Protein AF-A0A4Y2M2N4-F1 (afdb_monomer)

Mean predicted aligned error: 16.1 Å

Secondary structure (DSSP, 8-state):
--PPP---------------------------------------TTTHHHHHHHTT-------S------S-----HHHHHHHHTTSS-TTT----EEEEEEEEETTEEEEEEEESSSS-EEEEESS-EETTEESHHHHHHHHHHHTT--HHHHHHHHHHTT-----HHHHHHHHHHHHHHHHHHHHHHHHHHHHHHHHHH-S-TTT-PEEEEEEEEESSSSTT-SEEEEEEEETTT--EEEEEEEES--HHHHH-TT-TTGGGS---S-HHHHHHHHHHHHHS--EEEEEE-S-SHHHHTTTTBTBTT-SEEEE-HHHHHHHHHHHHHHHHHHSTTTTSTTTT--

Solvent-accessible surface area (backbone atoms only — not comparable to full-atom values): 21478 Å² total; per-residue (Å²): 140,80,86,80,78,84,80,74,78,76,80,81,75,83,79,66,95,74,84,76,81,81,77,81,84,81,86,90,88,82,87,83,88,88,81,92,83,85,92,73,84,84,71,49,84,68,52,65,64,44,56,79,55,58,82,76,64,74,84,79,83,77,73,98,61,95,63,80,86,75,80,49,81,64,64,35,67,71,48,54,55,58,48,64,79,57,66,45,39,90,89,66,76,38,74,56,64,47,71,45,74,80,44,72,63,40,48,37,42,32,33,33,40,34,37,79,89,46,92,54,70,48,76,50,47,28,46,76,58,61,93,90,34,69,51,63,54,45,50,54,52,51,51,32,50,77,74,76,33,55,71,71,50,48,48,56,52,29,58,74,64,46,33,58,60,53,51,73,68,58,46,51,54,41,47,52,51,53,49,50,55,53,50,51,54,49,51,50,53,18,47,52,43,39,51,51,52,52,63,75,64,49,93,53,82,90,73,69,75,35,41,33,37,47,52,73,50,56,81,39,90,67,95,79,44,48,38,36,39,34,42,34,26,31,65,87,77,71,40,52,54,47,75,47,80,45,50,82,63,53,72,64,36,75,75,39,72,87,43,88,76,43,83,77,61,76,79,81,78,49,68,53,29,61,52,59,69,43,24,44,83,76,55,73,42,66,72,31,29,41,30,40,67,91,64,56,65,53,50,73,57,38,26,48,72,87,39,87,73,49,28,44,83,42,78,47,66,70,58,52,50,52,51,52,53,50,51,52,55,50,47,52,67,73,44,80,75,78,82,55,94,73,78,86,81,120

Organism: Araneus ventricosus (NCBI:txid182803)

pLDDT: mean 74.88, std 20.92, range [26.5, 96.75]

InterPro domains:
  IPR049012 Mutator-like transposase domain [PF20700] (71-336)

Foldseek 3Di:
DDDDDPPDPDPPDPPPDDPDPPDDDDDDDDDDDDDDDDDDDPQPPVRVVVVVVVVVDDPDPDDDDLDDDDFDAQADPVQVVVVVVCCAPPVPRDNQWRKDFPDDAFRKTKMKIQHPPDRDIDIDIRDDADVNHDCVLLVLLVVCVVVVHAPVNSVVVCVVRRTGGHDPVSSVVSVVVVVVVVVVVVLVQLLVVLVVVDVVQPPPPPDDAWAWEKDKDFPDPDPPGQKIKIFIATPVPRHTNDMDIAGVDDPVCVVPVPDPVPVPRDPPQARLVVCQLCCCVSRVDHHAEYEYAPPCRNVVNCCQSVHHRSHDYDYDPVNVVVVVVVVVVVVCVVDVPPPDPDDPPD

Radius of gyration: 31.98 Å; Cα contacts (8 Å, |Δi|>4): 379; chains: 1; bounding box: 77×81×87 Å

Nearest PDB structures (foldseek):
  6ozo-assembly1_A  TM=4.467E-01  e=2.862E-02  Mus musculus
  6ozf-assembly1_A  TM=3.739E-01  e=9.116E-02  Thermotoga maritima
  3hd0-assembly1_A  TM=3.716E-01  e=1.485E-01  Thermotoga maritima
  2w36-assembly1_A  TM=3.033E-01  e=1.485E-01  Thermotoga maritima
  7krv-assembly1_B  TM=3.033E-01  e=2.946E+00  Escherichia coli K-12

Structure (mmCIF, N/CA/C/O backbone):
data_AF-A0A4Y2M2N4-F1
#
_entry.id   AF-A0A4Y2M2N4-F1
#
loop_
_atom_site.group_PDB
_atom_site.id
_atom_site.type_symbol
_atom_site.label_atom_id
_atom_site.label_alt_id
_atom_site.label_comp_id
_atom_site.label_asym_id
_atom_site.label_entity_id
_atom_site.label_seq_id
_atom_site.pdbx_PDB_ins_code
_atom_site.Cartn_x
_atom_site.Cartn_y
_atom_site.Cartn_z
_atom_site.occupancy
_atom_site.B_iso_or_equiv
_atom_site.auth_seq_id
_atom_site.auth_comp_id
_atom_site.auth_asym_id
_atom_site.auth_atom_id
_atom_site.pdbx_PDB_model_num
ATOM 1 N N . MET A 1 1 ? -21.745 -62.807 12.963 1.00 37.94 1 MET A N 1
ATOM 2 C CA . MET A 1 1 ? -20.914 -62.391 11.808 1.00 37.94 1 MET A CA 1
ATOM 3 C C . MET A 1 1 ? -21.408 -61.021 11.356 1.00 37.94 1 MET A C 1
ATOM 5 O O . MET A 1 1 ? -22.593 -60.916 11.111 1.00 37.94 1 MET A O 1
ATOM 9 N N . GLY A 1 2 ? -20.676 -59.915 11.284 1.00 37.84 2 GLY A N 1
ATOM 10 C CA . GLY A 1 2 ? -19.385 -59.508 11.824 1.00 37.84 2 GLY A CA 1
ATOM 11 C C . GLY A 1 2 ? -19.469 -57.995 12.102 1.00 37.84 2 GLY A C 1
ATOM 12 O O . GLY A 1 2 ? -20.178 -57.268 11.408 1.00 37.84 2 GLY A O 1
ATOM 13 N N . HIS A 1 3 ? -18.808 -57.525 13.160 1.00 37.78 3 HIS A N 1
ATOM 14 C CA . HIS A 1 3 ? -18.767 -56.107 13.514 1.00 37.78 3 HIS A CA 1
ATOM 15 C C . HIS A 1 3 ? -17.907 -55.328 12.510 1.00 37.78 3 HIS A C 1
ATOM 17 O O . HIS A 1 3 ? -16.717 -55.601 12.375 1.00 37.78 3 HIS A O 1
ATOM 23 N N . ALA A 1 4 ? -18.483 -54.320 11.852 1.00 41.75 4 ALA A N 1
ATOM 24 C CA . ALA A 1 4 ? -17.713 -53.331 11.107 1.00 41.75 4 ALA A CA 1
ATOM 25 C C . ALA A 1 4 ? -17.019 -52.368 12.096 1.00 41.75 4 ALA A C 1
ATOM 27 O O . ALA A 1 4 ? -17.703 -51.733 12.907 1.00 41.75 4 ALA A O 1
ATOM 28 N N . PRO A 1 5 ? -15.683 -52.221 12.074 1.00 42.09 5 PRO A N 1
ATOM 29 C CA . PRO A 1 5 ? -15.010 -51.254 12.925 1.00 42.09 5 PRO A CA 1
ATOM 30 C C . PRO A 1 5 ? -15.186 -49.844 12.348 1.00 42.09 5 PRO A C 1
ATOM 32 O O . PRO A 1 5 ? -14.762 -49.546 11.233 1.00 42.09 5 PRO A O 1
ATOM 35 N N . ASN A 1 6 ? -15.779 -48.945 13.137 1.00 44.41 6 ASN A N 1
ATOM 36 C CA . ASN A 1 6 ? -15.825 -47.513 12.847 1.00 44.41 6 ASN A CA 1
ATOM 37 C C . ASN A 1 6 ? -14.397 -46.938 12.801 1.00 44.41 6 ASN A C 1
ATOM 39 O O . ASN A 1 6 ? -13.826 -46.569 13.832 1.00 44.41 6 ASN A O 1
ATOM 43 N N . TYR A 1 7 ? -13.817 -46.835 11.604 1.00 40.34 7 TYR A N 1
ATOM 44 C CA . TYR A 1 7 ? -12.506 -46.226 11.398 1.00 40.34 7 TYR A CA 1
ATOM 45 C C . TYR A 1 7 ? -12.614 -44.702 11.534 1.00 40.34 7 TYR A C 1
ATOM 47 O O . TYR A 1 7 ? -12.845 -43.957 10.583 1.00 40.34 7 TYR A O 1
ATOM 55 N N . ARG A 1 8 ? -12.471 -44.208 12.765 1.00 45.78 8 ARG A N 1
ATOM 56 C CA . ARG A 1 8 ? -12.383 -42.773 13.044 1.00 45.78 8 ARG A CA 1
ATOM 57 C C . ARG A 1 8 ? -11.057 -42.266 12.474 1.00 45.78 8 ARG A C 1
ATOM 59 O O . ARG A 1 8 ? -9.996 -42.603 12.999 1.00 45.78 8 ARG A O 1
ATOM 66 N N . SER A 1 9 ? -11.094 -41.456 11.415 1.00 46.56 9 SER A N 1
ATOM 67 C CA . SER A 1 9 ? -9.870 -40.877 10.856 1.00 46.56 9 SER A CA 1
ATOM 68 C C . SER A 1 9 ? -9.131 -40.080 11.941 1.00 46.56 9 SER A C 1
ATOM 70 O O . SER A 1 9 ? -9.675 -39.173 12.584 1.00 46.56 9 SER A O 1
ATOM 72 N N . LYS A 1 10 ? -7.874 -40.452 12.215 1.00 49.69 10 LYS A N 1
ATOM 73 C CA . LYS A 1 10 ? -7.013 -39.682 13.119 1.00 49.69 10 LYS A CA 1
ATOM 74 C C . LYS A 1 10 ? -6.853 -38.289 12.511 1.00 49.69 10 LYS A C 1
ATOM 76 O O . LYS A 1 10 ? -6.296 -38.150 11.425 1.00 49.69 10 LYS A O 1
ATOM 81 N N . LYS A 1 11 ? -7.315 -37.247 13.217 1.00 45.19 11 LYS A N 1
ATOM 82 C CA . LYS A 1 11 ? -7.017 -35.849 12.867 1.00 45.19 11 LYS A CA 1
ATOM 83 C C . LYS A 1 11 ? -5.507 -35.716 12.665 1.00 45.19 11 LYS A C 1
ATOM 85 O O . LYS A 1 11 ? -4.754 -35.827 13.635 1.00 45.19 11 LYS A O 1
ATOM 90 N N . ARG A 1 12 ? -5.065 -35.460 11.429 1.00 42.91 12 ARG A N 1
ATOM 91 C CA . ARG A 1 12 ? -3.680 -35.067 11.150 1.00 42.91 12 ARG A CA 1
ATOM 92 C C . ARG A 1 12 ? -3.403 -33.785 11.934 1.00 42.91 12 ARG A C 1
ATOM 94 O O . ARG A 1 12 ? -3.928 -32.722 11.611 1.00 42.91 12 ARG A O 1
ATOM 101 N N . LYS A 1 13 ? -2.609 -33.887 13.001 1.00 45.25 13 LYS A N 1
ATOM 102 C CA . LYS A 1 13 ? -2.022 -32.711 13.643 1.00 45.25 13 LYS A CA 1
ATOM 103 C C . LYS A 1 13 ? -0.932 -32.213 12.704 1.00 45.25 13 LYS A C 1
ATOM 105 O O . LYS A 1 13 ? 0.069 -32.895 12.516 1.00 45.25 13 LYS A O 1
ATOM 110 N N . PHE A 1 14 ? -1.139 -31.042 12.114 1.00 38.28 14 PHE A N 1
ATOM 111 C CA . PHE A 1 14 ? -0.079 -30.319 11.426 1.00 38.28 14 PHE A CA 1
ATOM 112 C C . PHE A 1 14 ? 0.993 -29.949 12.459 1.00 38.28 14 PHE A C 1
ATOM 114 O O . PHE A 1 14 ? 0.820 -29.026 13.257 1.00 38.28 14 PHE A O 1
ATOM 121 N N . ALA A 1 15 ? 2.074 -30.723 12.499 1.00 41.28 15 ALA A N 1
ATOM 122 C CA . ALA A 1 15 ? 3.276 -30.361 13.224 1.00 41.28 15 ALA A CA 1
ATOM 123 C C . ALA A 1 15 ? 4.072 -29.430 12.307 1.00 41.28 15 ALA A C 1
ATOM 125 O O . ALA A 1 15 ? 4.845 -29.886 11.473 1.00 41.28 15 ALA A O 1
ATOM 126 N N . GLY A 1 16 ? 3.826 -28.120 12.413 1.00 38.16 16 GLY A N 1
ATOM 127 C CA . GLY A 1 16 ? 4.681 -27.127 11.758 1.00 38.16 16 GLY A CA 1
ATOM 128 C C . GLY A 1 16 ? 6.150 -27.318 12.154 1.00 38.16 16 GLY A C 1
ATOM 129 O O . GLY A 1 16 ? 6.426 -27.976 13.155 1.00 38.16 16 GLY A O 1
ATOM 130 N N . ASN A 1 17 ? 7.074 -26.744 11.378 1.00 42.16 17 ASN A N 1
ATOM 131 C CA . ASN A 1 17 ? 8.526 -26.918 11.515 1.00 42.16 17 ASN A CA 1
ATOM 132 C C . ASN A 1 17 ? 9.011 -26.709 12.963 1.00 42.16 17 ASN A C 1
ATOM 134 O O . ASN A 1 17 ? 9.278 -25.586 13.393 1.00 42.16 17 ASN A O 1
ATOM 138 N N . ARG A 1 18 ? 9.119 -27.804 13.722 1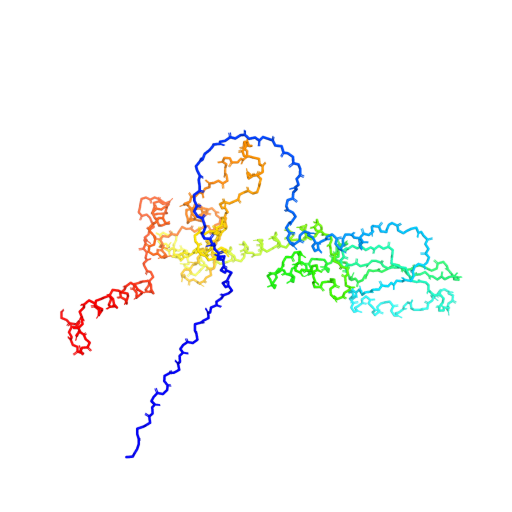.00 38.00 18 ARG A N 1
ATOM 139 C CA . ARG A 1 18 ? 9.694 -27.833 15.065 1.00 38.00 18 ARG A CA 1
ATOM 140 C C . ARG A 1 18 ? 11.186 -28.090 14.916 1.00 38.00 18 ARG A C 1
ATOM 142 O O . ARG A 1 18 ? 11.603 -29.229 14.762 1.00 38.00 18 ARG A O 1
ATOM 149 N N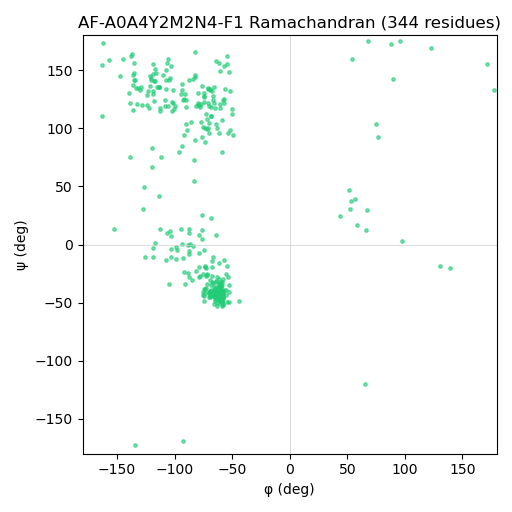 . TYR A 1 19 ? 11.979 -27.027 14.980 1.00 34.66 19 TYR A N 1
ATOM 150 C CA . TYR A 1 19 ? 13.370 -27.160 15.397 1.00 34.66 19 TYR A CA 1
ATOM 151 C C . TYR A 1 19 ? 13.367 -27.487 16.892 1.00 34.66 19 TYR A C 1
ATOM 153 O O . TYR A 1 19 ? 13.064 -26.631 17.722 1.00 34.66 19 TYR A O 1
ATOM 161 N N . SER A 1 20 ? 13.635 -28.743 17.237 1.00 36.97 20 SER A N 1
ATOM 162 C CA . SER A 1 20 ? 13.885 -29.167 18.612 1.00 36.97 20 SER A CA 1
ATOM 163 C C . SER A 1 20 ? 15.381 -29.057 18.894 1.00 36.97 20 SER A C 1
ATOM 165 O O . SER A 1 20 ? 16.154 -29.904 18.454 1.00 36.97 20 SER A O 1
ATOM 167 N N . ASN A 1 21 ? 15.790 -28.025 19.635 1.00 31.23 21 ASN A N 1
ATOM 168 C CA . ASN A 1 21 ? 17.100 -28.019 20.280 1.00 31.23 21 ASN A CA 1
ATOM 169 C C . ASN A 1 21 ? 17.050 -29.018 21.437 1.00 31.23 21 ASN A C 1
ATOM 171 O O . ASN A 1 21 ? 16.517 -28.712 22.504 1.00 31.23 21 ASN A O 1
ATOM 175 N N . VAL A 1 22 ? 17.580 -30.219 21.217 1.00 30.14 22 VAL A N 1
ATOM 176 C CA . VAL A 1 22 ? 17.885 -31.148 22.304 1.00 30.14 22 VAL A CA 1
ATOM 177 C C . VAL A 1 22 ? 19.079 -30.559 23.052 1.00 30.14 22 VAL A C 1
ATOM 179 O O . VAL A 1 22 ? 20.213 -30.635 22.591 1.00 30.14 22 VAL A O 1
ATOM 182 N N . ARG A 1 23 ? 18.818 -29.900 24.186 1.00 30.33 23 ARG A N 1
ATOM 183 C CA . ARG A 1 23 ? 19.858 -29.611 25.177 1.00 30.33 23 ARG A CA 1
ATOM 184 C C . ARG A 1 23 ? 20.115 -30.905 25.939 1.00 30.33 23 ARG A C 1
ATOM 186 O O . ARG A 1 23 ? 19.290 -31.304 26.757 1.00 30.33 23 ARG A O 1
ATOM 193 N N . VAL A 1 24 ? 21.235 -31.553 25.642 1.00 30.92 24 VAL A N 1
ATOM 194 C CA . VAL A 1 24 ? 21.813 -32.574 26.518 1.00 30.92 24 VAL A CA 1
ATOM 195 C C . VAL A 1 24 ? 22.297 -31.844 27.772 1.00 30.92 24 VAL A C 1
ATOM 197 O O . VAL A 1 24 ? 23.100 -30.918 27.678 1.00 30.92 24 VAL A O 1
ATOM 200 N N . LYS A 1 25 ? 21.730 -32.198 28.928 1.00 28.31 25 LYS A N 1
ATOM 201 C CA . LYS A 1 25 ? 22.272 -31.836 30.240 1.00 28.31 25 LYS A CA 1
ATOM 202 C C . LYS A 1 25 ? 23.494 -32.712 30.486 1.00 28.31 25 LYS A C 1
ATOM 204 O O . LYS A 1 25 ? 23.351 -33.919 30.360 1.00 28.31 25 LYS A O 1
ATOM 209 N N . ASN A 1 26 ? 24.613 -32.115 30.877 1.00 28.27 26 ASN A N 1
ATOM 210 C CA . ASN A 1 26 ? 25.587 -32.748 31.760 1.00 28.27 26 ASN A CA 1
ATOM 211 C C . ASN A 1 26 ? 25.952 -31.724 32.840 1.00 28.27 26 ASN A C 1
ATOM 213 O O . ASN A 1 26 ? 26.097 -30.535 32.550 1.00 28.27 26 ASN A O 1
ATOM 217 N N . ASP A 1 27 ? 25.975 -32.212 34.074 1.00 27.97 27 ASP A N 1
ATOM 218 C CA . ASP A 1 27 ? 26.049 -31.462 35.321 1.00 27.97 27 ASP A CA 1
ATOM 219 C C . ASP A 1 27 ? 27.480 -31.031 35.699 1.00 27.97 27 ASP A C 1
ATOM 221 O O . ASP A 1 27 ? 28.470 -31.583 35.223 1.00 27.97 27 ASP A O 1
ATOM 225 N N . SER A 1 28 ? 27.520 -30.100 36.663 1.00 30.22 28 SER A N 1
ATOM 226 C CA . SER A 1 28 ? 28.595 -29.758 37.618 1.00 30.22 28 SER A CA 1
ATOM 227 C C . SER A 1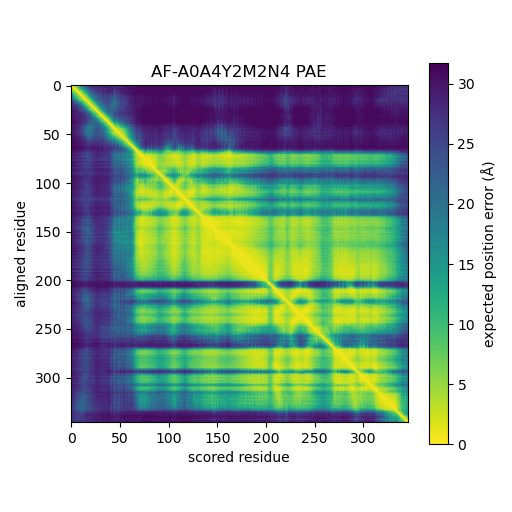 28 ? 29.831 -28.976 37.133 1.00 30.22 28 SER A C 1
ATOM 229 O O . SER A 1 28 ? 30.752 -29.546 36.569 1.00 30.22 28 SER A O 1
ATOM 231 N N . GLN A 1 29 ? 29.890 -27.670 37.446 1.00 30.28 29 GLN A N 1
ATOM 232 C CA . GLN A 1 29 ? 30.749 -27.058 38.490 1.00 30.28 29 GLN A CA 1
ATOM 233 C C . GLN A 1 29 ? 30.715 -25.511 38.435 1.00 30.28 29 GLN A C 1
ATOM 235 O O . GLN A 1 29 ? 30.349 -24.903 37.433 1.00 30.28 29 GLN A O 1
ATOM 240 N N . THR A 1 30 ? 31.013 -24.896 39.577 1.00 28.77 30 THR A N 1
ATOM 241 C CA . THR A 1 30 ? 30.748 -23.513 40.014 1.00 28.77 30 THR A CA 1
ATOM 242 C C . THR A 1 30 ? 31.966 -22.566 39.910 1.00 28.77 30 THR A C 1
ATOM 244 O O . THR A 1 30 ? 32.990 -22.921 40.475 1.00 28.77 30 THR A O 1
ATOM 247 N N . VAL A 1 31 ? 31.752 -21.356 39.328 1.00 27.52 31 VAL A N 1
ATOM 248 C CA . VAL A 1 31 ? 32.415 -20.001 39.473 1.00 27.52 31 VAL A CA 1
ATOM 249 C C . VAL A 1 31 ? 33.957 -19.862 39.289 1.00 27.52 31 VAL A C 1
ATOM 251 O O . VAL A 1 31 ? 34.648 -20.848 39.504 1.00 27.52 31 VAL A O 1
ATOM 254 N N . PRO A 1 32 ? 34.557 -18.665 39.001 1.00 31.92 32 PRO A N 1
ATOM 255 C CA . PRO A 1 32 ? 34.020 -17.321 38.691 1.00 31.92 32 PRO A CA 1
ATOM 256 C C . PRO A 1 32 ? 34.675 -16.572 37.488 1.00 31.92 32 PRO A C 1
ATOM 258 O O . PRO A 1 32 ? 35.452 -17.129 36.720 1.00 31.92 32 PRO A O 1
ATOM 261 N N . ASP A 1 33 ? 34.275 -15.302 37.336 1.00 29.80 33 ASP A N 1
ATOM 262 C CA . ASP A 1 33 ? 34.565 -14.311 36.288 1.00 29.80 33 ASP A CA 1
ATOM 263 C C . ASP A 1 33 ? 36.046 -13.997 35.966 1.00 29.80 33 ASP A C 1
ATOM 265 O O . ASP A 1 33 ? 36.917 -14.010 36.832 1.00 29.80 33 ASP A O 1
ATOM 269 N N . ASN A 1 34 ? 36.226 -13.526 34.721 1.00 30.78 34 ASN A N 1
ATOM 270 C CA . ASN A 1 34 ? 37.337 -12.752 34.140 1.00 30.78 34 ASN A CA 1
ATOM 271 C C . ASN A 1 34 ? 38.642 -13.482 33.783 1.00 30.78 34 ASN A C 1
ATOM 273 O O . ASN A 1 34 ? 39.600 -13.466 34.548 1.00 30.78 34 ASN A O 1
ATOM 277 N N . VAL A 1 35 ? 38.739 -13.928 32.523 1.00 29.33 35 VAL A N 1
ATOM 278 C CA . VAL A 1 35 ? 39.996 -13.903 31.753 1.00 29.33 35 VAL A CA 1
ATOM 279 C C . VAL A 1 35 ? 39.681 -13.463 30.321 1.00 29.33 35 VAL A C 1
ATOM 281 O O . VAL A 1 35 ? 38.844 -14.052 29.636 1.00 29.33 35 VAL A O 1
ATOM 284 N N . VAL A 1 36 ? 40.322 -12.370 29.916 1.00 37.94 36 VAL A N 1
ATOM 285 C CA . VAL A 1 36 ? 40.458 -11.905 28.535 1.00 37.94 36 VAL A CA 1
ATOM 286 C C . VAL A 1 36 ? 41.483 -12.821 27.874 1.00 37.94 36 VAL A C 1
ATOM 288 O O . VAL A 1 36 ? 42.536 -13.009 28.467 1.00 37.94 36 VAL A O 1
ATOM 291 N N . ASP A 1 37 ? 41.160 -13.425 26.729 1.00 26.50 37 ASP A N 1
ATOM 292 C CA . ASP A 1 37 ? 42.037 -13.419 25.550 1.00 26.50 37 ASP A CA 1
ATOM 293 C C . ASP A 1 37 ? 41.470 -14.238 24.373 1.00 26.50 37 ASP A C 1
ATOM 295 O O . ASP A 1 37 ? 41.018 -15.377 24.494 1.00 26.50 37 ASP A O 1
ATOM 299 N N . ASP A 1 38 ? 41.556 -13.566 23.230 1.00 29.38 38 ASP A N 1
ATOM 300 C CA . ASP A 1 38 ? 41.934 -14.056 21.909 1.00 29.38 38 ASP A CA 1
ATOM 301 C C . ASP A 1 38 ? 40.918 -14.617 20.895 1.00 29.38 38 ASP A C 1
ATOM 303 O O . ASP A 1 38 ? 39.887 -15.240 21.164 1.00 29.38 38 ASP A O 1
ATOM 307 N N . GLU A 1 39 ? 41.244 -14.262 19.658 1.00 43.91 39 GLU A N 1
ATOM 308 C CA . GLU A 1 39 ? 40.439 -14.171 18.458 1.00 43.91 39 GLU A CA 1
ATOM 309 C C . GLU A 1 39 ? 39.981 -15.526 17.896 1.00 43.91 39 GLU A C 1
ATOM 311 O O . GLU A 1 39 ? 40.765 -16.328 17.395 1.00 43.91 39 GLU A O 1
ATOM 316 N N . ASN A 1 40 ? 38.661 -15.739 17.829 1.00 33.12 40 ASN A N 1
ATOM 317 C CA . ASN A 1 40 ? 38.065 -16.393 16.660 1.00 33.12 40 ASN A CA 1
ATOM 318 C C . ASN A 1 40 ? 36.544 -16.162 16.608 1.00 33.12 40 ASN A C 1
ATOM 320 O O . ASN A 1 40 ? 35.800 -16.713 17.431 1.00 33.12 40 ASN A O 1
ATOM 324 N N . PRO A 1 41 ? 36.006 -15.380 15.652 1.00 38.53 41 PRO A N 1
ATOM 325 C CA . PRO A 1 41 ? 34.565 -15.272 15.511 1.00 38.53 41 PRO A CA 1
ATOM 326 C C . PRO A 1 41 ? 34.024 -16.619 15.022 1.00 38.53 41 PRO A C 1
ATOM 328 O O . PRO A 1 41 ? 34.243 -17.000 13.876 1.00 38.53 41 PRO A O 1
ATOM 331 N N . LYS A 1 42 ? 33.288 -17.345 15.879 1.00 40.44 42 LYS A N 1
ATOM 332 C CA . LYS A 1 42 ? 32.546 -18.561 15.498 1.00 40.44 42 LYS A CA 1
ATOM 333 C C . LYS A 1 42 ? 31.656 -18.264 14.288 1.00 40.44 42 LYS A C 1
ATOM 335 O O . LYS A 1 42 ? 30.555 -17.720 14.398 1.00 40.44 42 LYS A O 1
ATOM 340 N N . VAL A 1 43 ? 32.158 -18.635 13.117 1.00 47.69 43 VAL A N 1
ATOM 341 C CA . VAL A 1 43 ? 31.518 -18.451 11.822 1.00 47.69 43 VAL A CA 1
ATOM 342 C C . VAL A 1 43 ? 30.252 -19.303 11.796 1.00 47.69 43 VAL A C 1
ATOM 344 O O . VAL A 1 43 ? 30.293 -20.526 11.916 1.00 47.69 43 VAL A O 1
ATOM 347 N N . THR A 1 44 ? 29.086 -18.670 11.667 1.00 66.75 44 THR A N 1
ATOM 348 C CA . THR A 1 44 ? 27.830 -19.422 11.527 1.00 66.75 44 THR A CA 1
ATOM 349 C C . THR A 1 44 ? 27.881 -20.305 10.274 1.00 66.75 44 THR A C 1
ATOM 351 O O . THR A 1 44 ? 28.442 -19.905 9.257 1.00 66.75 44 THR A O 1
ATOM 354 N N . ALA A 1 45 ? 27.197 -21.454 10.277 1.00 46.19 45 ALA A N 1
ATOM 355 C CA . ALA A 1 45 ? 27.089 -22.337 9.102 1.00 46.19 45 ALA A CA 1
ATOM 356 C C . ALA A 1 45 ? 26.500 -21.652 7.842 1.00 46.19 45 ALA A C 1
ATOM 358 O O . ALA A 1 45 ? 26.538 -22.199 6.742 1.00 46.19 45 ALA A O 1
ATOM 359 N N . SER A 1 46 ? 25.912 -20.460 8.004 1.00 52.88 46 SER A N 1
ATOM 360 C CA . SER A 1 46 ? 25.451 -19.604 6.904 1.00 52.88 46 SER A CA 1
ATOM 361 C C . SER A 1 46 ? 26.565 -18.721 6.334 1.00 52.88 46 SER A C 1
ATOM 363 O O . SER A 1 46 ? 26.539 -18.408 5.150 1.00 52.88 46 SER A O 1
ATOM 365 N N . SER A 1 47 ? 27.530 -18.323 7.165 1.00 52.75 47 SER A N 1
ATOM 366 C CA . SER A 1 47 ? 28.683 -17.504 6.789 1.00 52.75 47 SER A CA 1
ATOM 367 C C . SER A 1 47 ? 29.725 -18.312 6.013 1.00 52.75 47 SER A C 1
ATOM 369 O O . SER A 1 47 ? 30.184 -17.850 4.974 1.00 52.75 47 SER A O 1
ATOM 371 N N . SER A 1 48 ? 29.998 -19.556 6.416 1.00 56.34 48 SER A N 1
ATOM 372 C CA . SER A 1 48 ? 30.903 -20.458 5.683 1.00 56.34 48 SER A CA 1
ATOM 373 C C . SER A 1 48 ? 30.383 -20.823 4.284 1.00 56.34 48 SER A C 1
ATOM 375 O O . SER A 1 48 ? 31.152 -20.947 3.338 1.00 56.34 48 SER A O 1
ATOM 377 N N . LYS A 1 49 ? 29.057 -20.890 4.100 1.00 64.38 49 LYS A N 1
ATOM 378 C CA . LYS A 1 49 ? 28.427 -21.059 2.774 1.00 64.38 49 LYS A CA 1
ATOM 379 C C . LYS A 1 49 ? 28.476 -19.801 1.901 1.00 64.38 49 LYS A C 1
ATOM 381 O O . LYS A 1 49 ? 28.251 -19.896 0.700 1.00 64.38 49 LYS A O 1
ATOM 386 N N . LEU A 1 50 ? 28.705 -18.630 2.494 1.00 51.66 50 LEU A N 1
ATOM 387 C CA . LEU A 1 50 ? 28.760 -17.341 1.801 1.00 51.66 50 LEU A CA 1
ATOM 388 C C . LEU A 1 50 ? 30.166 -17.029 1.278 1.00 51.66 50 LEU A C 1
ATOM 390 O O . LEU A 1 50 ? 30.275 -16.350 0.262 1.00 51.66 50 LEU A O 1
ATOM 394 N N . GLU A 1 51 ? 31.220 -17.537 1.920 1.00 49.31 51 GLU A N 1
ATOM 395 C CA . GLU A 1 51 ? 32.603 -17.349 1.458 1.00 49.31 51 GLU A CA 1
ATOM 396 C C . GLU A 1 51 ? 32.864 -18.003 0.102 1.00 49.31 51 GLU A C 1
ATOM 398 O O . GLU A 1 51 ? 33.429 -17.351 -0.771 1.00 49.31 51 GLU A O 1
ATOM 403 N N . GLY A 1 52 ? 32.302 -19.190 -0.151 1.00 46.12 52 GLY A N 1
ATOM 404 C CA . GLY A 1 52 ? 32.358 -19.823 -1.476 1.00 46.12 52 GLY A CA 1
ATOM 405 C C . GLY A 1 52 ? 31.681 -19.024 -2.603 1.00 46.12 52 GLY A C 1
ATOM 406 O O . GLY A 1 52 ? 31.933 -19.293 -3.770 1.00 46.12 52 GLY A O 1
ATOM 407 N N . TYR A 1 53 ? 30.847 -18.025 -2.280 1.00 48.16 53 TYR A N 1
ATOM 408 C CA . TYR A 1 53 ? 30.180 -17.150 -3.258 1.00 48.16 53 TYR A CA 1
ATOM 409 C C . TYR A 1 53 ? 30.819 -15.759 -3.387 1.00 48.16 53 TYR A C 1
ATOM 411 O O . TYR A 1 53 ? 30.454 -15.017 -4.302 1.00 48.16 53 TYR A O 1
ATOM 419 N N . LYS A 1 54 ? 31.744 -15.372 -2.495 1.00 39.88 54 LYS A N 1
ATOM 420 C CA . LYS A 1 54 ? 32.407 -14.055 -2.555 1.00 39.88 54 LYS A CA 1
ATOM 421 C C . LYS A 1 54 ? 33.397 -13.953 -3.719 1.00 39.88 54 LYS A C 1
ATOM 423 O O . LYS A 1 54 ? 33.563 -12.861 -4.249 1.00 39.88 54 LYS A O 1
ATOM 428 N N . ASN A 1 55 ? 33.950 -15.076 -4.177 1.00 40.62 55 ASN A N 1
ATOM 429 C CA . ASN A 1 55 ? 34.894 -15.105 -5.300 1.00 40.62 55 ASN A CA 1
ATOM 430 C C . ASN A 1 55 ? 34.236 -14.897 -6.680 1.00 40.62 55 ASN A C 1
ATOM 432 O O . ASN A 1 55 ? 34.949 -14.751 -7.662 1.00 40.62 55 ASN A O 1
ATOM 436 N N . ASN A 1 56 ? 32.899 -14.816 -6.760 1.00 40.62 56 ASN A N 1
ATOM 437 C CA . ASN A 1 56 ? 32.163 -14.630 -8.022 1.00 40.62 56 ASN A CA 1
ATOM 438 C C . ASN A 1 56 ? 31.577 -13.217 -8.202 1.00 40.62 56 ASN A C 1
ATOM 440 O O . ASN A 1 56 ? 30.759 -13.000 -9.091 1.00 40.62 56 ASN A O 1
ATOM 444 N N . PHE A 1 57 ? 31.941 -12.260 -7.344 1.00 42.75 57 PHE A N 1
ATOM 445 C CA . PHE A 1 57 ? 31.551 -10.856 -7.497 1.00 42.75 57 PHE A CA 1
ATOM 446 C C . PHE A 1 57 ? 32.796 -9.979 -7.625 1.00 42.75 57 PHE A C 1
ATOM 448 O O . PHE A 1 57 ? 33.088 -9.146 -6.766 1.00 42.75 57 PHE A O 1
ATOM 455 N N . SER A 1 58 ? 33.525 -10.156 -8.724 1.00 36.31 58 SER A N 1
ATOM 456 C CA . SER A 1 58 ? 34.345 -9.084 -9.274 1.00 36.31 58 SER A CA 1
ATOM 457 C C . SER A 1 58 ? 33.411 -7.979 -9.780 1.00 36.31 58 SER A C 1
ATOM 459 O O . SER A 1 58 ? 32.492 -8.204 -10.567 1.00 36.31 58 SER A O 1
ATOM 461 N N . ASN A 1 59 ? 33.620 -6.760 -9.281 1.00 38.34 59 ASN A N 1
ATOM 462 C CA . ASN A 1 59 ? 33.123 -5.561 -9.940 1.00 38.34 59 ASN A CA 1
ATOM 463 C C . ASN A 1 59 ? 33.951 -5.389 -11.215 1.00 38.34 59 ASN A C 1
ATOM 465 O O . ASN A 1 59 ? 35.055 -4.854 -11.158 1.00 38.34 59 ASN A O 1
ATOM 469 N N . GLU A 1 60 ? 33.441 -5.860 -12.348 1.00 34.81 60 GLU A N 1
ATOM 470 C CA . GLU A 1 60 ? 34.024 -5.507 -13.637 1.00 34.81 60 GLU A CA 1
ATOM 471 C C . GLU A 1 60 ? 33.634 -4.071 -13.981 1.00 34.81 60 GLU A C 1
ATOM 473 O O . GLU A 1 60 ? 32.517 -3.769 -14.403 1.00 34.81 60 GLU A O 1
ATOM 478 N N . THR A 1 61 ? 34.584 -3.168 -13.761 1.00 40.09 61 THR A N 1
ATOM 479 C CA . THR A 1 61 ? 34.708 -1.951 -14.555 1.00 40.09 61 THR A CA 1
ATOM 480 C C . THR A 1 61 ? 35.323 -2.392 -15.881 1.00 40.09 61 THR A C 1
ATOM 482 O O . THR A 1 61 ? 36.539 -2.544 -15.970 1.00 40.09 61 THR A O 1
ATOM 485 N N . SER A 1 62 ? 34.501 -2.697 -16.885 1.00 37.75 62 SER A N 1
ATOM 486 C CA . SER A 1 62 ? 35.006 -3.076 -18.203 1.00 37.75 62 SER A CA 1
ATOM 487 C C . SER A 1 62 ? 35.370 -1.832 -19.008 1.00 37.75 62 SER A C 1
ATOM 489 O O . SER A 1 62 ? 34.547 -0.957 -19.280 1.00 37.75 62 SER A O 1
ATOM 491 N N . SER A 1 63 ? 36.652 -1.768 -19.351 1.00 37.41 63 SER A N 1
ATOM 492 C CA . SER A 1 63 ? 37.214 -0.953 -20.416 1.00 37.41 63 SER A CA 1
ATOM 493 C C . SER A 1 63 ? 36.560 -1.276 -21.762 1.00 37.41 63 SER A C 1
ATOM 495 O O . SER A 1 63 ? 36.069 -2.384 -21.994 1.00 37.41 63 SER A O 1
ATOM 497 N N . GLU A 1 64 ? 36.568 -0.278 -22.645 1.00 42.25 64 GLU A N 1
ATOM 498 C CA . GLU A 1 64 ? 36.054 -0.320 -24.012 1.00 42.25 64 GLU A CA 1
ATOM 499 C C . GLU A 1 64 ? 36.649 -1.487 -24.810 1.00 42.25 64 GLU A C 1
ATOM 501 O O . GLU A 1 64 ? 37.717 -1.407 -25.407 1.00 42.25 64 GLU A O 1
ATOM 506 N N . THR A 1 65 ? 35.916 -2.590 -24.843 1.00 37.66 65 THR A N 1
ATOM 507 C CA . THR A 1 65 ? 36.041 -3.637 -25.851 1.00 37.66 65 THR A CA 1
ATOM 508 C C . THR A 1 65 ? 34.624 -3.987 -26.286 1.00 37.66 65 THR A C 1
ATOM 510 O O . THR A 1 65 ? 33.698 -3.939 -25.472 1.00 37.66 65 THR A O 1
ATOM 513 N N . ASN A 1 66 ? 34.433 -4.252 -27.582 1.00 47.47 66 ASN A N 1
ATOM 514 C CA . ASN A 1 66 ? 33.160 -4.675 -28.178 1.00 47.47 66 ASN A CA 1
ATOM 515 C C . ASN A 1 66 ? 32.686 -5.985 -27.526 1.00 47.47 66 ASN A C 1
ATOM 517 O O . ASN A 1 66 ? 32.893 -7.069 -28.064 1.00 47.47 66 ASN A O 1
ATOM 521 N N . SER A 1 67 ? 32.088 -5.882 -26.344 1.00 55.19 67 SER A N 1
ATOM 522 C CA . SER A 1 67 ? 31.507 -7.000 -25.623 1.00 55.19 67 SER A CA 1
ATOM 523 C C . SER A 1 67 ? 30.159 -7.306 -26.255 1.00 55.19 67 SER A C 1
ATOM 525 O O . SER A 1 67 ? 29.269 -6.455 -26.321 1.00 55.19 67 SER A O 1
ATOM 527 N N . GLU A 1 68 ? 30.014 -8.527 -26.760 1.00 63.91 68 GLU A N 1
ATOM 528 C CA . GLU A 1 68 ? 28.701 -9.056 -27.100 1.00 63.91 68 GLU A CA 1
ATOM 529 C C . GLU A 1 68 ? 27.771 -8.902 -25.890 1.00 63.91 68 GLU A C 1
ATOM 531 O O . GLU A 1 68 ? 28.125 -9.202 -24.746 1.00 63.91 68 GLU A O 1
ATOM 536 N N . ILE A 1 69 ? 26.571 -8.373 -26.131 1.00 71.88 69 ILE A N 1
ATOM 537 C CA . ILE A 1 69 ? 25.577 -8.194 -25.077 1.00 71.88 69 ILE A CA 1
ATOM 538 C C . ILE A 1 69 ? 25.042 -9.581 -24.704 1.00 71.88 69 ILE A C 1
ATOM 540 O O . ILE A 1 69 ? 24.262 -10.166 -25.454 1.00 71.88 69 ILE A O 1
ATOM 544 N N . PHE A 1 70 ? 25.415 -10.077 -23.524 1.00 77.62 70 PHE A N 1
ATOM 545 C CA . PHE A 1 70 ? 24.935 -11.353 -22.988 1.00 77.62 70 PHE A CA 1
ATOM 546 C C . PHE A 1 70 ? 23.911 -11.196 -21.843 1.00 77.62 70 PHE A C 1
ATOM 548 O O . PHE A 1 70 ? 23.816 -10.168 -21.151 1.00 77.62 70 PHE A O 1
ATOM 555 N N . GLY A 1 71 ? 23.147 -12.272 -21.628 1.00 84.56 71 GLY A N 1
ATOM 556 C CA . GLY A 1 71 ? 22.180 -12.439 -20.540 1.00 84.56 71 GLY A CA 1
ATOM 557 C C . GLY A 1 71 ? 20.772 -11.925 -20.848 1.00 84.56 71 GLY A C 1
ATOM 558 O O . GLY A 1 71 ? 20.516 -11.274 -21.863 1.00 84.56 71 GLY A O 1
ATOM 559 N N . ASN A 1 72 ? 19.831 -12.190 -19.941 1.00 90.94 72 ASN A N 1
ATOM 560 C CA . ASN A 1 72 ? 18.424 -11.875 -20.186 1.00 90.94 72 ASN A CA 1
ATOM 561 C C . ASN A 1 72 ? 18.092 -10.405 -19.879 1.00 90.94 72 ASN A C 1
ATOM 563 O O . ASN A 1 72 ? 18.623 -9.787 -18.947 1.00 90.94 72 ASN A O 1
ATOM 567 N N . ARG A 1 73 ? 17.166 -9.820 -20.652 1.00 90.50 73 ARG A N 1
ATOM 568 C CA . ARG A 1 73 ? 16.638 -8.459 -20.448 1.00 90.50 73 ARG A CA 1
ATOM 569 C C . ARG A 1 73 ? 15.122 -8.443 -20.595 1.00 90.50 73 ARG A C 1
ATOM 571 O O . ARG A 1 73 ? 14.554 -9.170 -21.401 1.00 90.50 73 ARG A O 1
ATOM 578 N N . ILE A 1 74 ? 14.468 -7.567 -19.835 1.00 91.56 74 ILE A N 1
ATOM 579 C CA . ILE A 1 74 ? 13.037 -7.296 -19.997 1.00 91.56 74 ILE A CA 1
ATOM 580 C C . ILE A 1 74 ? 12.885 -6.156 -21.002 1.00 91.56 74 ILE A C 1
ATOM 582 O O . ILE A 1 74 ? 13.342 -5.038 -20.741 1.00 91.56 74 ILE A O 1
ATOM 586 N N . ILE A 1 75 ? 12.216 -6.437 -22.121 1.00 89.88 75 ILE A N 1
ATOM 587 C CA . ILE A 1 75 ? 11.940 -5.461 -23.176 1.00 89.88 75 ILE A CA 1
ATOM 588 C C . ILE A 1 75 ? 10.428 -5.302 -23.347 1.00 89.88 75 ILE A C 1
ATOM 590 O O . ILE A 1 75 ? 9.685 -6.276 -23.430 1.00 89.88 75 ILE A O 1
ATOM 594 N N . ASN A 1 76 ? 9.960 -4.057 -23.388 1.00 89.75 76 ASN A N 1
ATOM 595 C CA . ASN A 1 76 ? 8.579 -3.741 -23.716 1.00 89.75 76 ASN A CA 1
ATOM 596 C C . ASN A 1 76 ? 8.313 -4.045 -25.199 1.00 89.75 76 ASN A C 1
ATOM 598 O O . ASN A 1 76 ? 9.072 -3.614 -26.063 1.00 89.75 76 ASN A O 1
ATOM 602 N N . VAL A 1 77 ? 7.209 -4.727 -25.503 1.00 90.00 77 VAL A N 1
ATOM 603 C CA . VAL A 1 77 ? 6.875 -5.146 -26.876 1.00 90.00 77 VAL A CA 1
ATOM 604 C C . VAL A 1 77 ? 6.813 -3.963 -27.851 1.00 90.00 77 VAL A C 1
ATOM 606 O O . VAL A 1 77 ? 7.330 -4.066 -28.957 1.00 90.00 77 VAL A O 1
ATOM 609 N N . LYS A 1 78 ? 6.277 -2.804 -27.441 1.00 88.25 78 LYS A N 1
ATOM 610 C CA . LYS A 1 78 ? 6.243 -1.598 -28.289 1.00 88.25 78 LYS A CA 1
ATOM 611 C C . LYS A 1 78 ? 7.651 -1.096 -28.611 1.00 88.25 78 LYS A C 1
ATOM 613 O O . LYS A 1 78 ? 7.921 -0.728 -29.750 1.00 88.25 78 LYS A O 1
ATOM 618 N N . THR A 1 79 ? 8.551 -1.115 -27.627 1.00 88.25 79 THR A N 1
ATOM 619 C CA . THR A 1 79 ? 9.970 -0.810 -27.848 1.00 88.25 79 THR A CA 1
ATOM 620 C C . THR A 1 79 ? 10.582 -1.808 -28.829 1.00 88.25 79 THR A C 1
ATOM 622 O O . THR A 1 79 ? 11.222 -1.388 -29.787 1.00 88.25 79 THR A O 1
ATOM 625 N N . LEU A 1 80 ? 10.360 -3.111 -28.636 1.00 88.81 80 LEU A N 1
ATOM 626 C CA . LEU A 1 80 ? 10.905 -4.144 -29.520 1.00 88.81 80 LEU A CA 1
ATOM 627 C C . LEU A 1 80 ? 10.440 -3.960 -30.974 1.00 88.81 80 LEU A C 1
ATOM 629 O O . LEU A 1 80 ? 11.264 -3.966 -31.882 1.00 88.81 80 LEU A O 1
ATOM 633 N N . ILE A 1 81 ? 9.146 -3.707 -31.188 1.00 88.56 81 ILE A N 1
ATOM 634 C CA . ILE A 1 81 ? 8.589 -3.423 -32.518 1.00 88.56 81 ILE A CA 1
ATOM 635 C C . ILE A 1 81 ? 9.232 -2.169 -33.124 1.00 88.56 81 ILE A C 1
ATOM 637 O O . ILE A 1 81 ? 9.620 -2.182 -34.288 1.00 88.56 81 ILE A O 1
ATOM 641 N N . SER A 1 82 ? 9.411 -1.099 -32.339 1.00 86.31 82 SER A N 1
ATOM 642 C CA . SER A 1 82 ? 10.067 0.122 -32.834 1.00 86.31 82 SER A CA 1
ATOM 643 C C . SER A 1 82 ? 11.527 -0.097 -33.240 1.00 86.31 82 SER A C 1
ATOM 645 O O . SER A 1 82 ? 12.017 0.593 -34.124 1.00 86.31 82 SER A O 1
ATOM 647 N N . VAL A 1 83 ? 12.210 -1.073 -32.632 1.00 85.38 83 VAL A N 1
ATOM 648 C CA . VAL A 1 83 ? 13.573 -1.463 -33.017 1.00 85.38 83 VAL A CA 1
ATOM 649 C C . VAL A 1 83 ? 13.569 -2.220 -34.344 1.00 85.38 83 VAL A C 1
ATOM 651 O O . VAL A 1 83 ? 14.462 -2.004 -35.157 1.00 85.38 83 VAL A O 1
ATOM 654 N N . PHE A 1 84 ? 12.559 -3.060 -34.602 1.00 83.69 84 PHE A N 1
ATOM 655 C CA . PHE A 1 84 ? 12.437 -3.770 -35.879 1.00 83.69 84 PHE A CA 1
ATOM 656 C C . PHE A 1 84 ? 12.286 -2.835 -37.084 1.00 83.69 84 PHE A C 1
ATOM 658 O O . PHE A 1 84 ? 12.797 -3.145 -38.155 1.00 83.69 84 PHE A O 1
ATOM 665 N N . ALA A 1 85 ? 11.692 -1.655 -36.894 1.00 82.44 85 ALA A N 1
ATOM 666 C CA . ALA A 1 85 ? 11.619 -0.622 -37.928 1.00 82.44 85 ALA A CA 1
ATOM 667 C C . ALA A 1 85 ? 12.987 -0.005 -38.302 1.00 82.44 85 ALA A C 1
ATOM 669 O O . ALA A 1 85 ? 13.074 0.738 -39.272 1.00 82.44 85 ALA A O 1
ATOM 670 N N . ILE A 1 86 ? 14.050 -0.281 -37.535 1.00 77.75 86 ILE A N 1
ATOM 671 C CA . ILE A 1 86 ? 15.372 0.360 -37.649 1.00 77.75 86 ILE A CA 1
ATOM 672 C C . ILE A 1 86 ? 16.477 -0.711 -37.774 1.00 77.75 86 ILE A C 1
ATOM 674 O O . ILE A 1 86 ? 17.603 -0.540 -37.310 1.00 77.75 86 ILE A O 1
ATOM 678 N N . LEU A 1 87 ? 16.158 -1.867 -38.366 1.00 76.38 87 LEU A N 1
ATOM 679 C CA . LEU A 1 87 ? 17.128 -2.953 -38.571 1.00 76.38 87 LEU A CA 1
ATOM 680 C C . LEU A 1 87 ? 18.075 -2.745 -39.762 1.00 76.38 87 LEU A C 1
ATOM 682 O O . LEU A 1 87 ? 19.037 -3.498 -39.892 1.00 76.38 87 LEU A O 1
ATOM 686 N N . CYS A 1 88 ? 17.851 -1.718 -40.581 1.00 78.12 88 CYS A N 1
ATOM 687 C CA . CYS A 1 88 ? 18.749 -1.303 -41.662 1.00 78.12 88 CYS A CA 1
ATOM 688 C C . CYS A 1 88 ? 19.203 0.146 -41.411 1.00 78.12 88 CYS A C 1
ATOM 690 O O . CYS A 1 88 ? 18.381 0.952 -40.966 1.00 78.12 88 CYS A O 1
ATOM 692 N N . CYS A 1 89 ? 20.477 0.500 -41.684 1.00 75.12 89 CYS A N 1
ATOM 693 C CA . CYS A 1 89 ? 20.885 1.922 -41.646 1.00 75.12 89 CYS A CA 1
ATOM 694 C C . CYS A 1 89 ? 20.040 2.676 -42.692 1.00 75.12 89 CYS A C 1
ATOM 696 O O . CYS A 1 89 ? 20.129 2.329 -43.870 1.00 75.12 89 CYS A O 1
ATOM 698 N N . PRO A 1 90 ? 19.250 3.696 -42.307 1.00 73.75 90 PRO A N 1
ATOM 699 C CA . PRO A 1 90 ? 18.431 4.450 -43.255 1.00 73.75 90 PRO A CA 1
ATOM 700 C C . PRO A 1 90 ? 19.269 5.287 -44.235 1.00 73.75 90 PRO A C 1
ATOM 702 O O . PRO A 1 90 ? 18.771 5.653 -45.290 1.00 73.75 90 PRO A O 1
ATOM 705 N N . GLU A 1 91 ? 20.534 5.574 -43.908 1.00 74.56 91 GLU A N 1
ATOM 706 C CA . GLU A 1 91 ? 21.449 6.350 -44.762 1.00 74.56 91 GLU A CA 1
ATOM 707 C C . GLU A 1 91 ? 22.278 5.469 -45.710 1.00 74.56 91 GLU A C 1
ATOM 709 O O . GLU A 1 91 ? 22.602 5.879 -46.817 1.00 74.56 91 GLU A O 1
ATOM 714 N N . GLY A 1 92 ? 22.648 4.262 -45.276 1.00 66.69 92 GLY A N 1
ATOM 715 C CA . GLY A 1 92 ? 23.606 3.398 -45.972 1.00 66.69 92 GLY A CA 1
ATOM 716 C C . GLY A 1 92 ? 23.030 2.071 -46.456 1.00 66.69 92 GLY A C 1
ATOM 717 O O . GLY A 1 92 ? 23.803 1.249 -46.940 1.00 66.69 92 GLY A O 1
ATOM 718 N N . PHE A 1 93 ? 21.728 1.828 -46.240 1.00 68.31 93 PHE A N 1
ATOM 719 C CA . PHE A 1 93 ? 20.960 0.623 -46.610 1.00 68.31 93 PHE A CA 1
ATOM 720 C C . PHE A 1 93 ? 21.660 -0.716 -46.323 1.00 68.31 93 PHE A C 1
ATOM 722 O O . PHE A 1 93 ? 21.377 -1.739 -46.940 1.00 68.31 93 PHE A O 1
ATOM 729 N N . SER A 1 94 ? 22.581 -0.714 -45.362 1.00 67.88 94 SER A N 1
ATOM 730 C CA . SER A 1 94 ? 23.400 -1.859 -44.993 1.00 67.88 94 SER A CA 1
ATOM 731 C C . SER A 1 94 ? 22.944 -2.424 -43.654 1.00 67.88 94 SER A C 1
ATOM 733 O O . SER A 1 94 ? 22.470 -1.704 -42.768 1.00 67.88 94 SER A O 1
ATOM 735 N N . ASN A 1 95 ? 23.131 -3.733 -43.498 1.00 67.50 95 ASN A N 1
ATOM 736 C CA . ASN A 1 95 ? 22.777 -4.478 -42.287 1.00 67.50 95 ASN A CA 1
ATOM 737 C C . ASN A 1 95 ? 23.910 -4.470 -41.240 1.00 67.50 95 ASN A C 1
ATOM 739 O O . ASN A 1 95 ? 23.872 -5.220 -40.266 1.00 67.50 95 ASN A O 1
ATOM 743 N N . ASN A 1 96 ? 24.919 -3.610 -41.416 1.00 70.50 96 ASN A N 1
ATOM 744 C CA . ASN A 1 96 ? 26.115 -3.536 -40.573 1.00 70.50 96 ASN A CA 1
ATOM 745 C C . ASN A 1 96 ? 25.878 -2.694 -39.309 1.00 70.50 96 ASN A C 1
ATOM 747 O O . ASN A 1 96 ? 26.598 -1.731 -39.032 1.00 70.50 96 ASN A O 1
ATOM 751 N N . LEU A 1 97 ? 24.848 -3.054 -38.545 1.00 78.25 97 LEU A N 1
ATOM 752 C CA . LEU A 1 97 ? 24.491 -2.396 -37.293 1.00 78.25 97 LEU A CA 1
ATOM 753 C C . LEU A 1 97 ? 25.159 -3.093 -36.101 1.00 78.25 97 LEU A C 1
ATOM 755 O O . LEU A 1 97 ? 24.970 -4.286 -35.871 1.00 78.25 97 LEU A O 1
ATOM 759 N N . LEU A 1 98 ? 25.908 -2.329 -35.311 1.00 76.12 98 LEU A N 1
ATOM 760 C CA . LEU A 1 98 ? 26.393 -2.712 -33.989 1.00 76.12 98 LEU A CA 1
ATOM 761 C C . LEU A 1 98 ? 25.355 -2.352 -32.932 1.00 76.12 98 LEU A C 1
ATOM 763 O O . LEU A 1 98 ? 24.726 -1.293 -32.993 1.00 76.12 98 LEU A O 1
ATOM 767 N N . ARG A 1 99 ? 25.201 -3.230 -31.942 1.00 74.31 99 ARG A N 1
ATOM 768 C CA . ARG A 1 99 ? 24.321 -3.018 -30.794 1.00 74.31 99 ARG A CA 1
ATOM 769 C C . ARG A 1 99 ? 25.150 -3.010 -29.529 1.00 74.31 99 ARG A C 1
ATOM 771 O O . ARG A 1 99 ? 25.784 -4.013 -29.226 1.00 74.31 99 ARG A O 1
ATOM 778 N N . ASN A 1 100 ? 25.050 -1.922 -28.776 1.00 78.94 100 ASN A N 1
ATOM 779 C CA . ASN A 1 100 ? 25.716 -1.775 -27.488 1.00 78.94 100 ASN A CA 1
ATOM 780 C C . ASN A 1 100 ? 24.674 -1.507 -26.393 1.00 78.94 100 ASN A C 1
ATOM 782 O O . ASN A 1 100 ? 23.655 -0.853 -26.630 1.00 78.94 100 ASN A O 1
ATOM 786 N N . GLU A 1 101 ? 24.908 -2.027 -25.188 1.00 79.19 101 GLU A N 1
ATOM 787 C CA . GLU A 1 101 ? 24.166 -1.633 -23.988 1.00 79.19 101 GLU A CA 1
ATOM 788 C C . GLU A 1 101 ? 24.926 -0.485 -23.319 1.00 79.19 101 GLU A C 1
ATOM 790 O O . GLU A 1 101 ? 25.846 -0.713 -22.542 1.00 79.19 101 GLU A O 1
ATOM 795 N N . ASP A 1 102 ? 24.553 0.757 -23.634 1.00 79.69 102 ASP A N 1
ATOM 796 C CA . ASP A 1 102 ? 25.252 1.951 -23.137 1.00 79.69 102 ASP A CA 1
ATOM 797 C C . ASP A 1 102 ? 25.219 2.062 -21.610 1.00 79.69 102 ASP A C 1
ATOM 799 O O . ASP A 1 102 ? 26.128 2.596 -20.981 1.00 79.69 102 ASP A O 1
ATOM 803 N N . SER A 1 103 ? 24.105 1.658 -20.993 1.00 82.19 103 SER A N 1
ATOM 804 C CA . SER A 1 103 ? 23.938 1.768 -19.545 1.00 82.19 103 SER A CA 1
ATOM 805 C C . SER A 1 103 ? 22.804 0.904 -19.017 1.00 82.19 103 SER A C 1
ATOM 807 O O . SER A 1 103 ? 21.799 0.659 -19.688 1.00 82.19 103 SER A O 1
ATOM 809 N N . ARG A 1 104 ? 22.917 0.525 -17.741 1.00 85.06 104 ARG A N 1
ATOM 810 C CA . ARG A 1 104 ? 21.907 -0.253 -17.022 1.00 85.06 104 ARG A CA 1
ATOM 811 C C . ARG A 1 104 ? 21.449 0.458 -15.755 1.00 85.06 104 ARG A C 1
ATOM 813 O O . ARG A 1 104 ? 22.241 0.804 -14.883 1.00 85.06 104 ARG A O 1
ATOM 820 N N . PHE A 1 105 ? 20.137 0.593 -15.607 1.00 83.81 105 PHE A N 1
ATOM 821 C CA . PHE A 1 105 ? 19.476 1.183 -14.450 1.00 83.81 105 PHE A CA 1
ATOM 822 C C . PHE A 1 105 ? 18.556 0.156 -13.790 1.00 83.81 105 PHE A C 1
ATOM 824 O O . PHE A 1 105 ? 17.342 0.141 -14.003 1.00 83.81 105 PHE A O 1
ATOM 831 N N . GLY A 1 106 ? 19.135 -0.694 -12.941 1.00 86.44 106 GLY A N 1
ATOM 832 C CA . GLY A 1 106 ? 18.411 -1.788 -12.296 1.00 86.44 106 GLY A CA 1
ATOM 833 C C . GLY A 1 106 ? 17.939 -2.812 -13.321 1.00 86.44 106 GLY A C 1
ATOM 834 O O . GLY A 1 106 ? 18.762 -3.374 -14.031 1.00 86.44 106 GLY A O 1
ATOM 835 N N . SER A 1 107 ? 16.629 -3.036 -13.406 1.00 88.56 107 SER A N 1
ATOM 836 C CA . SER A 1 107 ? 16.048 -3.986 -14.365 1.00 88.56 107 SER A CA 1
ATOM 837 C C . SER A 1 107 ? 15.820 -3.398 -15.759 1.00 88.56 107 SER A C 1
ATOM 839 O O . SER A 1 107 ? 15.354 -4.104 -16.647 1.00 88.56 107 SER A O 1
ATOM 841 N N . SER A 1 108 ? 16.130 -2.115 -15.958 1.00 89.38 108 SER A N 1
ATOM 842 C CA . SER A 1 108 ? 16.072 -1.462 -17.262 1.00 89.38 108 SER A CA 1
ATOM 843 C C . SER A 1 108 ? 17.452 -1.263 -17.859 1.00 89.38 108 SER A C 1
ATOM 845 O O . SER A 1 108 ? 18.386 -0.883 -17.154 1.00 89.38 108 SER A O 1
ATOM 847 N N . SER A 1 109 ? 17.518 -1.410 -19.176 1.00 89.31 109 SER A N 1
ATOM 848 C CA . SER A 1 109 ? 18.704 -1.154 -19.983 1.00 89.31 109 SER A CA 1
ATOM 849 C C . SER A 1 109 ? 18.453 -0.010 -20.959 1.00 89.31 109 SER A C 1
ATOM 851 O O . SER A 1 109 ? 17.325 0.187 -21.421 1.00 89.31 109 SER A O 1
ATOM 853 N N . ASN A 1 110 ? 19.489 0.762 -21.264 1.00 88.94 110 ASN A N 1
ATOM 854 C CA . ASN A 1 110 ? 19.528 1.636 -22.428 1.00 88.94 110 ASN A CA 1
ATOM 855 C C . ASN A 1 110 ? 20.484 1.014 -23.440 1.00 88.94 110 ASN A C 1
ATOM 857 O O . ASN A 1 110 ? 21.581 0.589 -23.087 1.00 88.94 110 ASN A O 1
ATOM 861 N N . PHE A 1 111 ? 20.035 0.969 -24.681 1.00 88.38 111 PHE A N 1
ATOM 862 C CA . PHE A 1 111 ? 20.740 0.390 -25.803 1.00 88.38 111 PHE A CA 1
ATOM 863 C C . PHE A 1 111 ? 20.997 1.460 -26.852 1.00 88.38 111 PHE A C 1
ATOM 865 O O . PHE A 1 111 ? 20.227 2.416 -26.976 1.00 88.38 111 PHE A O 1
ATOM 872 N N . CYS A 1 112 ? 22.027 1.239 -27.652 1.00 88.06 112 CYS A N 1
ATOM 873 C CA . CYS A 1 112 ? 22.344 2.042 -28.811 1.00 88.06 112 CYS A CA 1
ATOM 874 C C . CYS A 1 112 ? 22.612 1.146 -30.010 1.00 88.06 112 CYS A C 1
ATOM 876 O O . CYS A 1 112 ? 23.312 0.137 -29.915 1.00 88.06 112 CYS A O 1
ATOM 878 N N . ILE A 1 113 ? 22.020 1.524 -31.136 1.00 87.00 113 ILE A N 1
ATOM 879 C CA . ILE A 1 113 ? 22.298 0.963 -32.450 1.00 87.00 113 ILE A CA 1
ATOM 880 C C . ILE A 1 113 ? 23.180 1.963 -33.186 1.00 87.00 113 ILE A C 1
ATOM 882 O O . ILE A 1 113 ? 22.781 3.115 -33.356 1.00 87.00 113 ILE A O 1
ATOM 886 N N . LYS A 1 114 ? 24.358 1.522 -33.626 1.00 86.06 114 LYS A N 1
ATOM 887 C CA . LYS A 1 114 ? 25.302 2.310 -34.428 1.00 86.06 114 LYS A CA 1
ATOM 888 C C . LYS A 1 114 ? 25.552 1.599 -35.745 1.00 86.06 114 LYS A C 1
ATOM 890 O O . LYS A 1 114 ? 25.758 0.389 -35.746 1.00 86.06 114 LYS A O 1
ATOM 895 N N . CYS A 1 115 ? 25.566 2.316 -36.857 1.00 84.50 115 CYS A N 1
ATOM 896 C CA . CYS A 1 115 ? 26.052 1.728 -38.100 1.00 84.50 115 CYS A CA 1
ATOM 897 C C . CYS A 1 115 ? 27.579 1.786 -38.164 1.00 84.50 115 CYS A C 1
ATOM 899 O O . CYS A 1 115 ? 28.182 2.758 -37.722 1.00 84.50 115 CYS A O 1
ATOM 901 N N . LYS A 1 116 ? 28.208 0.757 -38.739 1.00 83.50 116 LYS A N 1
ATOM 902 C CA . LYS A 1 116 ? 29.658 0.756 -38.996 1.00 83.50 116 LYS A CA 1
ATOM 903 C C . LYS A 1 116 ? 30.060 1.631 -40.188 1.00 83.50 116 LYS A C 1
ATOM 905 O O . LYS A 1 116 ? 31.201 2.066 -40.257 1.00 83.50 116 LYS A O 1
ATOM 910 N N . ASN A 1 117 ? 29.142 1.842 -41.130 1.00 84.12 117 ASN A N 1
ATOM 911 C CA . ASN A 1 117 ? 29.425 2.432 -42.442 1.00 84.12 117 ASN A CA 1
ATOM 912 C C . ASN A 1 117 ? 28.905 3.875 -42.595 1.00 84.12 117 ASN A C 1
ATOM 914 O O . ASN A 1 117 ? 29.241 4.534 -43.571 1.00 84.12 117 ASN A O 1
ATOM 918 N N . CYS A 1 118 ? 28.044 4.340 -41.688 1.00 83.50 118 CYS A N 1
ATOM 919 C CA . CYS A 1 118 ? 27.383 5.651 -41.728 1.00 83.50 118 CYS A CA 1
ATOM 920 C C . CYS A 1 118 ? 27.412 6.256 -40.305 1.00 83.50 118 CYS A C 1
ATOM 922 O O . CYS A 1 118 ? 27.603 5.526 -39.330 1.00 83.50 118 CYS A O 1
ATOM 924 N N . ASN A 1 119 ? 27.174 7.564 -40.155 1.00 84.94 119 ASN A N 1
ATOM 925 C CA . ASN A 1 119 ? 27.130 8.229 -38.837 1.00 84.94 119 ASN A CA 1
ATOM 926 C C . ASN A 1 119 ? 25.833 7.947 -38.056 1.00 84.94 119 ASN A C 1
ATOM 928 O O . ASN A 1 119 ? 25.614 8.493 -36.972 1.00 84.94 119 ASN A O 1
ATOM 932 N N . PHE A 1 120 ? 24.969 7.085 -38.592 1.00 84.31 120 PHE A N 1
ATOM 933 C CA . PHE A 1 120 ? 23.708 6.721 -37.974 1.00 84.31 120 PHE A CA 1
ATOM 934 C C . PHE A 1 120 ? 23.894 6.131 -36.573 1.00 84.31 120 PHE A C 1
ATOM 936 O O . PHE A 1 120 ? 24.554 5.103 -36.373 1.00 84.31 120 PHE A O 1
ATOM 943 N N . MET A 1 121 ? 23.212 6.752 -35.612 1.00 85.81 121 MET A N 1
ATOM 944 C CA . MET A 1 121 ? 23.146 6.311 -34.229 1.00 85.81 121 MET A CA 1
ATOM 945 C C . MET A 1 121 ? 21.732 6.491 -33.683 1.00 85.81 121 MET A C 1
ATOM 947 O O . MET A 1 121 ? 21.148 7.573 -33.767 1.00 85.81 121 MET A O 1
ATOM 951 N N . LYS A 1 122 ? 21.185 5.444 -33.062 1.00 87.00 122 LYS A N 1
ATOM 952 C CA . LYS A 1 122 ? 19.882 5.512 -32.401 1.00 87.00 122 LYS A CA 1
ATOM 953 C C . LYS A 1 122 ? 19.905 4.834 -31.040 1.00 87.00 122 LYS A C 1
ATOM 955 O O . LYS A 1 122 ? 20.052 3.619 -30.933 1.00 87.00 122 LYS A O 1
ATOM 960 N N . GLY A 1 123 ? 19.686 5.634 -30.001 1.00 88.00 123 GLY A N 1
ATOM 961 C CA . GLY A 1 123 ? 19.461 5.151 -28.644 1.00 88.00 123 GLY A CA 1
ATOM 962 C C . GLY A 1 123 ? 18.001 4.766 -28.403 1.00 88.00 123 GLY A C 1
ATOM 963 O O . GLY A 1 123 ? 17.080 5.454 -28.849 1.00 88.00 123 GLY A O 1
ATOM 964 N N . PHE A 1 124 ? 17.778 3.697 -27.647 1.00 87.69 124 PHE A N 1
ATOM 965 C CA . PHE A 1 124 ? 16.464 3.317 -27.134 1.00 87.69 124 PHE A CA 1
ATOM 966 C C . PHE A 1 124 ? 16.588 2.703 -25.737 1.00 87.69 124 PHE A C 1
ATOM 968 O O . PHE A 1 124 ? 17.650 2.268 -25.310 1.00 87.69 124 PHE A O 1
ATOM 975 N N . SER A 1 125 ? 15.496 2.681 -24.976 1.00 88.50 125 SER A N 1
ATOM 976 C CA . SER A 1 125 ? 15.465 2.049 -23.651 1.00 88.50 125 SER A CA 1
ATOM 977 C C . SER A 1 125 ? 14.622 0.792 -23.699 1.00 88.50 125 SER A C 1
ATOM 979 O O . SER A 1 125 ? 13.610 0.776 -24.392 1.00 88.50 125 SER A O 1
ATOM 981 N N . SER A 1 126 ? 14.998 -0.228 -22.926 1.00 88.62 126 SER A N 1
ATOM 982 C CA . SER A 1 126 ? 14.309 -1.518 -22.856 1.00 88.62 126 SER A CA 1
ATOM 983 C C . SER A 1 126 ? 12.818 -1.377 -22.545 1.00 88.62 126 SER A C 1
ATOM 985 O O . SER A 1 126 ? 12.014 -2.197 -22.974 1.00 88.62 126 SER A O 1
ATOM 987 N N . THR A 1 127 ? 12.414 -0.313 -21.850 1.00 85.25 127 THR A N 1
ATOM 988 C CA . THR A 1 127 ? 11.006 0.020 -21.639 1.00 85.25 127 THR A CA 1
ATOM 989 C C . THR A 1 127 ? 10.748 1.503 -21.857 1.00 85.25 127 THR A C 1
ATOM 991 O O . THR A 1 127 ? 11.634 2.337 -21.668 1.00 85.25 127 THR A O 1
ATOM 994 N N . VAL A 1 128 ? 9.497 1.843 -22.170 1.00 79.50 128 VAL A N 1
ATOM 995 C CA . VAL A 1 128 ? 9.042 3.233 -22.292 1.00 79.50 128 VAL A CA 1
ATOM 996 C C . VAL A 1 128 ? 9.331 4.001 -20.997 1.00 79.50 128 VAL A C 1
ATOM 998 O O . VAL A 1 128 ? 9.073 3.517 -19.890 1.00 79.50 128 VAL A O 1
ATOM 1001 N N . LYS A 1 129 ? 9.892 5.204 -21.140 1.00 76.38 129 LYS A N 1
ATOM 1002 C CA . LYS A 1 129 ? 10.082 6.144 -20.034 1.00 76.38 129 LYS A CA 1
ATOM 1003 C C . LYS A 1 129 ? 8.849 7.037 -19.949 1.00 76.38 129 LYS A C 1
ATOM 1005 O O . LYS A 1 129 ? 8.451 7.624 -20.947 1.00 76.38 129 LYS A O 1
ATOM 1010 N N . VAL A 1 130 ? 8.274 7.165 -18.758 1.00 73.19 130 VAL A N 1
ATOM 1011 C CA . VAL A 1 130 ? 7.197 8.125 -18.479 1.00 73.19 130 VAL A CA 1
ATOM 1012 C C . VAL A 1 130 ? 7.793 9.223 -17.609 1.00 73.19 130 VAL A C 1
ATOM 1014 O O . VAL A 1 130 ? 8.403 8.925 -16.580 1.00 73.19 130 VAL A O 1
ATOM 1017 N N . ASN A 1 131 ? 7.691 10.482 -18.045 1.00 70.94 131 ASN A N 1
ATOM 1018 C CA . ASN A 1 131 ? 8.324 11.643 -17.400 1.00 70.94 131 ASN A CA 1
ATOM 1019 C C . ASN A 1 131 ? 9.831 11.434 -17.149 1.00 70.94 131 ASN A C 1
ATOM 1021 O O . ASN A 1 131 ? 10.321 11.623 -16.034 1.00 70.94 131 ASN A O 1
ATOM 1025 N N . ASN A 1 132 ? 10.554 10.947 -18.166 1.00 69.75 132 ASN A N 1
ATOM 1026 C CA . ASN A 1 132 ? 11.984 10.603 -18.108 1.00 69.75 132 ASN A CA 1
ATOM 1027 C C . ASN A 1 132 ? 12.368 9.550 -17.053 1.00 69.75 132 ASN A C 1
ATOM 1029 O O . ASN A 1 132 ? 13.544 9.380 -16.730 1.00 69.75 132 ASN A O 1
ATOM 1033 N N . ARG A 1 133 ? 11.400 8.797 -16.521 1.00 70.12 133 ARG A N 1
ATOM 1034 C CA . ARG A 1 133 ? 11.638 7.766 -15.509 1.00 70.12 133 ARG A CA 1
ATOM 1035 C C . ARG A 1 133 ? 11.249 6.398 -16.030 1.00 70.12 133 ARG A C 1
ATOM 1037 O O . ARG A 1 133 ? 10.231 6.218 -16.693 1.00 70.12 133 ARG A O 1
ATOM 1044 N N . ASN A 1 134 ? 12.067 5.416 -15.679 1.00 73.62 134 ASN A N 1
ATOM 1045 C CA . ASN A 1 134 ? 11.774 4.034 -15.992 1.00 73.62 134 ASN A CA 1
ATOM 1046 C C . ASN A 1 134 ? 10.751 3.455 -14.998 1.00 73.62 134 ASN A C 1
ATOM 1048 O O . ASN A 1 134 ? 11.022 3.404 -13.794 1.00 73.62 134 ASN A O 1
ATOM 1052 N N . GLN A 1 135 ? 9.600 3.009 -15.505 1.00 85.06 135 GLN A N 1
ATOM 1053 C CA . GLN A 1 135 ? 8.528 2.426 -14.694 1.00 85.06 135 GLN A CA 1
ATOM 1054 C C . GLN A 1 135 ? 8.790 0.972 -14.282 1.00 85.06 135 GLN A C 1
ATOM 1056 O O . GLN A 1 135 ? 8.314 0.555 -13.227 1.00 85.06 135 GLN A O 1
ATOM 1061 N N . LEU A 1 136 ? 9.572 0.208 -15.054 1.00 89.62 136 LEU A N 1
ATOM 1062 C CA . LEU A 1 136 ? 9.828 -1.215 -14.806 1.00 89.62 136 LEU A CA 1
ATOM 1063 C C . LEU A 1 136 ? 10.386 -1.446 -13.403 1.00 89.62 136 LEU A C 1
ATOM 1065 O O . LEU A 1 136 ? 9.921 -2.314 -12.676 1.00 89.62 136 LEU A O 1
ATOM 1069 N N . ASN A 1 137 ? 11.329 -0.609 -12.983 1.00 90.81 137 ASN A N 1
ATOM 1070 C CA . ASN A 1 137 ? 11.903 -0.663 -11.642 1.00 90.81 137 ASN A CA 1
ATOM 1071 C C . ASN A 1 137 ? 10.844 -0.515 -10.537 1.00 90.81 137 ASN A C 1
ATOM 1073 O O . ASN A 1 137 ? 10.896 -1.222 -9.532 1.00 90.81 137 ASN A O 1
ATOM 1077 N N . THR A 1 138 ? 9.880 0.390 -10.709 1.00 91.50 138 THR A N 1
ATOM 1078 C CA . THR A 1 138 ? 8.772 0.564 -9.761 1.00 91.50 138 THR A CA 1
ATOM 1079 C C . THR A 1 138 ? 7.829 -0.637 -9.801 1.00 91.50 138 THR A C 1
ATOM 1081 O O . THR A 1 138 ? 7.457 -1.136 -8.742 1.00 91.50 138 THR A O 1
ATOM 1084 N N . LEU A 1 139 ? 7.508 -1.152 -10.993 1.00 92.12 139 LEU A N 1
ATOM 1085 C CA . LEU A 1 139 ? 6.648 -2.325 -11.175 1.00 92.12 139 LEU A CA 1
ATOM 1086 C C . LEU A 1 139 ? 7.245 -3.590 -10.557 1.00 92.12 139 LEU A C 1
ATOM 1088 O O . LEU A 1 139 ? 6.530 -4.331 -9.890 1.00 92.12 139 LEU A O 1
ATOM 1092 N N . VAL A 1 140 ? 8.551 -3.818 -10.709 1.00 94.19 140 VAL A N 1
ATOM 1093 C CA . VAL A 1 140 ? 9.255 -4.946 -10.081 1.00 94.19 140 VAL A CA 1
ATOM 1094 C C . VAL A 1 140 ? 9.129 -4.872 -8.561 1.00 94.19 140 VAL A C 1
ATOM 1096 O O . VAL A 1 140 ? 8.741 -5.849 -7.922 1.00 94.19 140 VAL A O 1
ATOM 1099 N N . VAL A 1 141 ? 9.401 -3.705 -7.968 1.00 95.25 141 VAL A N 1
ATOM 1100 C CA . VAL A 1 141 ? 9.293 -3.518 -6.512 1.00 95.25 141 VAL A CA 1
ATOM 1101 C C . VAL A 1 141 ? 7.848 -3.653 -6.031 1.00 95.25 141 VAL A C 1
ATOM 1103 O O . VAL A 1 141 ? 7.601 -4.304 -5.015 1.00 95.25 141 VAL A O 1
ATOM 1106 N N . TYR A 1 142 ? 6.891 -3.091 -6.767 1.00 95.31 142 TYR A N 1
ATOM 1107 C CA . TYR A 1 142 ? 5.469 -3.205 -6.457 1.00 95.31 142 TYR A CA 1
ATOM 1108 C C . TYR A 1 142 ? 4.982 -4.659 -6.529 1.00 95.31 142 TYR A C 1
ATOM 1110 O O . TYR A 1 142 ? 4.353 -5.141 -5.591 1.00 95.31 142 TYR A O 1
ATOM 1118 N N . THR A 1 143 ? 5.364 -5.396 -7.573 1.00 95.69 143 THR A N 1
ATOM 1119 C CA . THR A 1 143 ? 5.014 -6.814 -7.755 1.00 95.69 143 THR A CA 1
ATOM 1120 C C . THR A 1 143 ? 5.569 -7.667 -6.622 1.00 95.69 143 THR A C 1
ATOM 1122 O O . THR A 1 143 ? 4.840 -8.453 -6.022 1.00 95.69 143 THR A O 1
ATOM 1125 N N . LEU A 1 144 ? 6.844 -7.475 -6.270 1.00 96.25 144 LEU A N 1
ATOM 1126 C CA . LEU A 1 144 ? 7.464 -8.183 -5.151 1.00 96.25 144 LEU A CA 1
ATOM 1127 C C . LEU A 1 144 ? 6.719 -7.913 -3.837 1.00 96.25 144 LEU A C 1
ATOM 1129 O O . LEU A 1 144 ? 6.473 -8.846 -3.073 1.00 96.25 144 LEU A O 1
ATOM 1133 N N . ARG A 1 145 ? 6.277 -6.670 -3.610 1.00 94.12 145 ARG A N 1
ATOM 1134 C CA . ARG A 1 145 ? 5.449 -6.316 -2.452 1.00 94.12 145 ARG A CA 1
ATOM 1135 C C . ARG A 1 145 ? 4.101 -7.045 -2.451 1.00 94.12 145 ARG A C 1
ATOM 1137 O O . ARG A 1 145 ? 3.724 -7.553 -1.398 1.00 94.12 145 ARG A O 1
ATOM 1144 N N . LEU A 1 146 ? 3.409 -7.131 -3.590 1.00 94.12 146 LEU A N 1
ATOM 1145 C CA . LEU A 1 146 ? 2.120 -7.833 -3.703 1.00 94.12 146 LEU A CA 1
ATOM 1146 C C . LEU A 1 146 ? 2.230 -9.320 -3.343 1.00 94.12 146 LEU A C 1
ATOM 1148 O O . LEU A 1 146 ? 1.352 -9.857 -2.677 1.00 94.12 146 LEU A O 1
ATOM 1152 N N . ILE A 1 147 ? 3.341 -9.970 -3.701 1.00 95.56 147 ILE A N 1
ATOM 1153 C CA . ILE A 1 147 ? 3.594 -11.380 -3.355 1.00 95.56 147 ILE A CA 1
ATOM 1154 C C . ILE A 1 147 ? 4.272 -11.567 -1.984 1.00 95.56 147 ILE A C 1
ATOM 1156 O O . ILE A 1 147 ? 4.750 -12.658 -1.659 1.00 95.56 147 ILE A O 1
ATOM 1160 N N . GLY A 1 148 ? 4.382 -10.504 -1.180 1.00 93.31 148 GLY A N 1
ATOM 1161 C CA . GLY A 1 148 ? 4.984 -10.556 0.154 1.00 93.31 148 GLY A CA 1
ATOM 1162 C C . GLY A 1 148 ? 6.490 -10.851 0.155 1.00 93.31 148 GLY A C 1
ATOM 1163 O O . GLY A 1 148 ? 7.005 -11.472 1.089 1.00 93.31 148 GLY A O 1
ATOM 1164 N N . LYS A 1 149 ? 7.219 -10.445 -0.892 1.00 95.75 149 LYS A N 1
ATOM 1165 C CA . LYS A 1 149 ? 8.676 -10.600 -1.012 1.00 95.75 149 LYS A CA 1
ATOM 1166 C C . LYS A 1 149 ? 9.379 -9.243 -1.004 1.00 95.75 149 LYS A C 1
ATOM 1168 O O . LYS A 1 149 ? 8.993 -8.306 -1.686 1.00 95.75 149 LYS A O 1
ATOM 1173 N N . GLY A 1 150 ? 10.465 -9.154 -0.241 1.00 94.94 150 GLY A N 1
ATOM 1174 C CA . GLY A 1 150 ? 11.368 -8.001 -0.266 1.00 94.94 150 GLY A CA 1
ATOM 1175 C C . GLY A 1 150 ? 12.533 -8.189 -1.240 1.00 94.94 150 GLY A C 1
ATOM 1176 O O . GLY A 1 150 ? 12.602 -9.180 -1.971 1.00 94.94 150 GLY A O 1
ATOM 1177 N N . TYR A 1 151 ? 13.513 -7.286 -1.160 1.00 96.12 151 TYR A N 1
ATOM 1178 C CA . TYR A 1 151 ? 14.732 -7.287 -1.982 1.00 96.12 151 TYR A CA 1
ATOM 1179 C C . TYR A 1 151 ? 15.388 -8.667 -2.131 1.00 96.12 151 TYR A C 1
ATOM 1181 O O . TYR A 1 151 ? 15.683 -9.096 -3.238 1.00 96.12 151 TYR A O 1
ATOM 1189 N N . ASN A 1 152 ? 15.582 -9.400 -1.029 1.00 96.06 152 ASN A N 1
ATOM 1190 C CA . ASN A 1 152 ? 16.239 -10.711 -1.071 1.00 96.06 152 ASN A CA 1
ATOM 1191 C C . ASN A 1 152 ? 15.420 -11.769 -1.825 1.00 96.06 152 ASN A C 1
ATOM 1193 O O . ASN A 1 152 ? 16.005 -12.651 -2.449 1.00 96.06 152 ASN A O 1
ATOM 1197 N N . GLY A 1 153 ? 14.087 -11.694 -1.758 1.00 96.31 153 GLY A N 1
ATOM 1198 C CA . GLY A 1 153 ? 13.206 -12.561 -2.541 1.00 96.31 153 GLY A CA 1
ATOM 1199 C C . GLY A 1 153 ? 13.287 -12.223 -4.027 1.00 96.31 153 GLY A C 1
ATOM 1200 O O . GLY A 1 153 ? 13.475 -13.123 -4.839 1.00 96.31 153 GLY A O 1
ATOM 1201 N N . GLY A 1 154 ? 13.261 -10.926 -4.354 1.00 96.00 154 GLY A N 1
ATOM 1202 C CA . GLY A 1 154 ? 13.494 -10.438 -5.713 1.00 96.00 154 GLY A CA 1
ATOM 1203 C C . GLY A 1 154 ? 14.848 -10.869 -6.263 1.00 96.00 154 GLY A C 1
ATOM 1204 O O . GLY A 1 154 ? 14.911 -11.400 -7.361 1.00 96.00 154 GLY A O 1
ATOM 1205 N N . ARG A 1 155 ? 15.921 -10.741 -5.476 1.00 96.19 155 ARG A N 1
ATOM 1206 C CA . ARG A 1 155 ? 17.277 -11.134 -5.880 1.00 96.19 155 ARG A CA 1
ATOM 1207 C C . ARG A 1 155 ? 17.348 -12.607 -6.254 1.00 96.19 155 ARG A C 1
ATOM 1209 O O . ARG A 1 155 ? 17.856 -12.925 -7.313 1.00 96.19 155 ARG A O 1
ATOM 1216 N N . LYS A 1 156 ? 16.791 -13.497 -5.428 1.00 96.75 156 LYS A N 1
ATOM 1217 C CA . LYS A 1 156 ? 16.759 -14.936 -5.739 1.00 96.75 156 LYS A CA 1
ATOM 1218 C C . LYS A 1 156 ? 16.011 -15.228 -7.043 1.00 96.75 156 LYS A C 1
ATOM 1220 O O . LYS A 1 156 ? 16.497 -16.015 -7.845 1.00 96.75 156 LYS A O 1
ATOM 1225 N N . LEU A 1 157 ? 14.856 -14.591 -7.243 1.00 95.62 157 LEU A N 1
ATOM 1226 C CA . LEU A 1 157 ? 14.053 -14.756 -8.455 1.00 95.62 157 LEU A CA 1
ATOM 1227 C C . LEU A 1 157 ? 14.805 -14.266 -9.699 1.00 95.62 157 LEU A C 1
ATOM 1229 O O . LEU A 1 157 ? 14.954 -15.011 -10.658 1.00 95.62 157 LEU A O 1
ATOM 1233 N N . PHE A 1 158 ? 15.304 -13.032 -9.663 1.00 95.19 158 PHE A N 1
ATOM 1234 C CA . PHE A 1 158 ? 15.978 -12.400 -10.795 1.00 95.19 158 PHE A CA 1
ATOM 1235 C C . PHE A 1 158 ? 17.286 -13.106 -11.147 1.00 95.19 158 PHE A C 1
ATOM 1237 O O . PHE A 1 158 ? 17.516 -13.369 -12.318 1.00 95.19 158 PHE A O 1
ATOM 1244 N N . CYS A 1 159 ? 18.076 -13.529 -10.153 1.00 94.31 159 CYS A N 1
ATOM 1245 C CA . CYS A 1 159 ? 19.250 -14.367 -10.400 1.00 94.31 159 CYS A CA 1
ATOM 1246 C C . CYS A 1 159 ? 18.879 -15.694 -11.077 1.00 94.31 159 CYS A C 1
ATOM 1248 O O . CYS A 1 159 ? 19.602 -16.147 -11.953 1.00 94.31 159 CYS A O 1
ATOM 1250 N N . ARG A 1 160 ? 17.756 -16.328 -10.706 1.00 95.69 160 ARG A N 1
ATOM 1251 C CA . ARG A 1 160 ? 17.349 -17.600 -11.327 1.00 95.69 160 ARG A CA 1
ATOM 1252 C C . ARG A 1 160 ? 16.907 -17.436 -12.782 1.00 95.69 160 ARG A C 1
ATOM 1254 O O . ARG A 1 160 ? 17.073 -18.372 -13.556 1.00 95.69 160 ARG A O 1
ATOM 1261 N N . LEU A 1 161 ? 16.350 -16.274 -13.115 1.00 94.31 161 LEU A N 1
ATOM 1262 C CA . LEU A 1 161 ? 15.942 -15.892 -14.468 1.00 94.31 161 LEU A CA 1
ATOM 1263 C C . LEU A 1 161 ? 17.083 -15.267 -15.284 1.00 94.31 161 LEU A C 1
ATOM 1265 O O . LEU A 1 161 ? 16.846 -14.867 -16.419 1.00 94.31 161 LEU A O 1
ATOM 1269 N N . ASP A 1 162 ? 18.281 -15.141 -14.708 1.00 93.31 162 ASP A N 1
ATOM 1270 C CA . ASP A 1 162 ? 19.408 -14.413 -15.298 1.00 93.31 162 ASP A CA 1
ATOM 1271 C C . ASP A 1 162 ? 19.050 -12.967 -15.714 1.00 93.31 162 ASP A C 1
ATOM 1273 O O . ASP A 1 162 ? 19.452 -12.445 -16.750 1.00 93.31 162 ASP A O 1
ATOM 1277 N N . LEU A 1 163 ? 18.220 -12.310 -14.897 1.00 92.56 163 LEU A N 1
ATOM 1278 C CA . LEU A 1 163 ? 17.772 -10.937 -15.105 1.00 92.56 163 LEU A CA 1
ATOM 1279 C C . LEU A 1 163 ? 18.488 -9.972 -14.153 1.00 92.56 163 LEU A C 1
ATOM 1281 O O . LEU A 1 163 ? 18.623 -10.261 -12.958 1.00 92.56 163 LEU A O 1
ATOM 1285 N N . PRO A 1 164 ? 18.852 -8.762 -14.613 1.00 91.25 164 PRO A N 1
ATOM 1286 C CA . PRO A 1 164 ? 19.398 -7.749 -13.729 1.00 91.25 164 PRO A CA 1
ATOM 1287 C C . PRO A 1 164 ? 18.330 -7.210 -12.769 1.00 91.25 164 PRO A C 1
ATOM 1289 O O . PRO A 1 164 ? 17.210 -6.861 -13.156 1.00 91.25 164 PRO A O 1
ATOM 1292 N N . LEU A 1 165 ? 18.694 -7.101 -11.491 1.00 92.94 165 LEU A N 1
ATOM 1293 C CA . LEU A 1 165 ? 17.870 -6.481 -10.456 1.00 92.94 165 LEU A CA 1
ATOM 1294 C C . LEU A 1 165 ? 18.428 -5.109 -10.061 1.00 92.94 165 LEU A C 1
ATOM 1296 O O . LEU A 1 165 ? 19.619 -4.829 -10.175 1.00 92.94 165 LEU A O 1
ATOM 1300 N N . LEU A 1 166 ? 17.554 -4.252 -9.536 1.00 92.12 166 LEU A N 1
ATOM 1301 C CA . LEU A 1 166 ? 17.941 -3.017 -8.857 1.00 92.12 166 LEU A CA 1
ATOM 1302 C C . LEU A 1 166 ? 18.967 -3.271 -7.745 1.00 92.12 166 LEU A C 1
ATOM 1304 O O . LEU A 1 166 ? 18.893 -4.274 -7.041 1.00 92.12 166 LEU A O 1
ATOM 1308 N N . SER A 1 167 ? 19.845 -2.297 -7.500 1.00 92.31 167 SER A N 1
ATOM 1309 C CA . SER A 1 167 ? 20.653 -2.277 -6.279 1.00 92.31 167 SER A CA 1
ATOM 1310 C C . SER A 1 167 ? 19.763 -2.132 -5.039 1.00 92.31 167 SER A C 1
ATOM 1312 O O . SER A 1 167 ? 18.651 -1.597 -5.104 1.00 92.31 167 SER A O 1
ATOM 1314 N N . LYS A 1 168 ? 20.263 -2.547 -3.872 1.00 93.69 168 LYS A N 1
ATOM 1315 C CA . LYS A 1 168 ? 19.526 -2.459 -2.599 1.00 93.69 168 LYS A CA 1
ATOM 1316 C C . LYS A 1 168 ? 19.050 -1.034 -2.278 1.00 93.69 168 LYS A C 1
ATOM 1318 O O . LYS A 1 168 ? 17.926 -0.850 -1.812 1.00 93.69 168 LYS A O 1
ATOM 1323 N N . ASN A 1 169 ? 19.879 -0.029 -2.561 1.00 92.94 169 ASN A N 1
ATOM 1324 C CA . ASN A 1 169 ? 19.550 1.379 -2.321 1.00 92.94 169 ASN A CA 1
ATOM 1325 C C . ASN A 1 169 ? 18.453 1.866 -3.273 1.00 92.94 169 ASN A C 1
ATOM 1327 O O . ASN A 1 169 ? 17.477 2.479 -2.837 1.00 92.94 169 ASN A O 1
ATOM 1331 N N . THR A 1 170 ? 18.566 1.543 -4.563 1.00 91.94 170 THR A N 1
ATOM 1332 C CA . THR A 1 170 ? 17.549 1.899 -5.558 1.00 91.94 170 THR A CA 1
ATOM 1333 C C . THR A 1 170 ? 16.230 1.189 -5.273 1.00 91.94 170 THR A C 1
ATOM 1335 O O . THR A 1 170 ? 15.184 1.831 -5.311 1.00 91.94 170 THR A O 1
ATOM 1338 N N . PHE A 1 171 ? 16.267 -0.093 -4.903 1.00 94.69 171 PHE A N 1
ATOM 1339 C CA . PHE A 1 171 ? 15.089 -0.846 -4.474 1.00 94.69 171 PHE A CA 1
ATOM 1340 C C . PHE A 1 171 ? 14.363 -0.132 -3.331 1.00 94.69 171 PHE A C 1
ATOM 1342 O O . PHE A 1 171 ? 13.166 0.123 -3.426 1.00 94.69 171 PHE A O 1
ATOM 1349 N N . ARG A 1 172 ? 15.094 0.270 -2.283 1.00 94.44 172 ARG A N 1
ATOM 1350 C CA . ARG A 1 172 ? 14.518 0.980 -1.133 1.00 94.44 172 ARG A CA 1
ATOM 1351 C C . ARG A 1 172 ? 13.921 2.336 -1.519 1.00 94.44 172 ARG A C 1
ATOM 1353 O O . ARG A 1 172 ? 12.863 2.703 -1.021 1.00 94.44 172 ARG A O 1
ATOM 1360 N N . ARG A 1 173 ? 14.554 3.076 -2.436 1.00 93.06 173 ARG A N 1
ATOM 1361 C CA . ARG A 1 173 ? 13.986 4.327 -2.975 1.00 93.06 173 ARG A CA 1
ATOM 1362 C C . ARG A 1 173 ? 12.663 4.086 -3.701 1.00 93.06 173 ARG A C 1
ATOM 1364 O O . ARG A 1 173 ? 11.733 4.867 -3.532 1.00 93.06 173 ARG A O 1
ATOM 1371 N N . GLN A 1 174 ? 12.570 3.024 -4.501 1.00 93.06 174 GLN A N 1
ATOM 1372 C CA . GLN A 1 174 ? 11.320 2.663 -5.177 1.00 93.06 174 GLN A CA 1
ATOM 1373 C C . GLN A 1 174 ? 10.255 2.192 -4.181 1.00 93.06 174 GLN A C 1
ATOM 1375 O O . GLN A 1 174 ? 9.102 2.591 -4.291 1.00 93.06 174 GLN A O 1
ATOM 1380 N N . GLU A 1 175 ? 10.639 1.425 -3.162 1.00 94.25 175 GLU A N 1
ATOM 1381 C CA . GLU A 1 175 ? 9.742 0.987 -2.089 1.00 94.25 175 GLU A CA 1
ATOM 1382 C C . GLU A 1 175 ? 9.129 2.179 -1.342 1.00 94.25 175 GLU A C 1
ATOM 1384 O O . GLU A 1 175 ? 7.928 2.184 -1.075 1.00 94.25 175 GLU A O 1
ATOM 1389 N N . MET A 1 176 ? 9.920 3.224 -1.075 1.00 93.75 176 MET A N 1
ATOM 1390 C CA . MET A 1 176 ? 9.430 4.465 -0.468 1.00 93.75 176 MET A CA 1
ATOM 1391 C C . MET A 1 176 ? 8.444 5.215 -1.370 1.00 93.75 176 MET A C 1
ATOM 1393 O O . MET A 1 176 ? 7.442 5.714 -0.869 1.00 93.75 176 MET A O 1
ATOM 1397 N N . LYS A 1 177 ? 8.670 5.247 -2.689 1.00 93.06 177 LYS A N 1
ATOM 1398 C CA . LYS A 1 177 ? 7.707 5.833 -3.640 1.00 93.06 177 LYS A CA 1
ATOM 1399 C C . LYS A 1 177 ? 6.389 5.065 -3.659 1.00 93.06 177 LYS A C 1
ATOM 1401 O O . LYS A 1 177 ? 5.329 5.669 -3.579 1.00 93.06 177 LYS A O 1
ATOM 1406 N N . VAL A 1 178 ? 6.460 3.733 -3.713 1.00 93.94 178 VAL A N 1
ATOM 1407 C CA . VAL A 1 178 ? 5.277 2.862 -3.650 1.00 93.94 178 VAL A CA 1
ATOM 1408 C C . VAL A 1 178 ? 4.544 3.044 -2.322 1.00 93.94 178 VAL A C 1
ATOM 1410 O O . VAL A 1 178 ? 3.320 3.094 -2.304 1.00 93.94 178 VAL A O 1
ATOM 1413 N N . LYS A 1 179 ? 5.273 3.161 -1.203 1.00 93.81 179 LYS A N 1
ATOM 1414 C CA . LYS A 1 179 ? 4.688 3.467 0.108 1.00 93.81 179 LYS A CA 1
ATOM 1415 C C . LYS A 1 179 ? 3.939 4.799 0.076 1.00 93.81 179 LYS A C 1
ATOM 1417 O O . LYS A 1 179 ? 2.802 4.819 0.521 1.00 93.81 179 LYS A O 1
ATOM 1422 N N . GLN A 1 180 ? 4.561 5.858 -0.438 1.00 94.69 180 GLN A N 1
ATOM 1423 C CA . GLN A 1 180 ? 3.955 7.187 -0.502 1.00 94.69 180 GLN A CA 1
ATOM 1424 C C . GLN A 1 180 ? 2.646 7.163 -1.301 1.00 94.69 180 GLN A C 1
ATOM 1426 O O . GLN A 1 180 ? 1.605 7.517 -0.759 1.00 94.69 180 GLN A O 1
ATOM 1431 N N . ALA A 1 181 ? 2.679 6.627 -2.524 1.00 94.00 181 ALA A N 1
ATOM 1432 C CA . ALA A 1 181 ? 1.494 6.524 -3.374 1.00 94.00 181 ALA A CA 1
ATOM 1433 C C . ALA A 1 181 ? 0.385 5.664 -2.738 1.00 94.00 181 ALA A C 1
ATOM 1435 O O . ALA A 1 181 ? -0.787 6.023 -2.772 1.00 94.00 181 ALA A O 1
ATOM 1436 N N . ALA A 1 182 ? 0.745 4.540 -2.105 1.00 94.12 182 ALA A N 1
ATOM 1437 C CA . ALA A 1 182 ? -0.223 3.701 -1.400 1.00 94.12 182 ALA A CA 1
ATOM 1438 C C . ALA A 1 182 ? -0.838 4.413 -0.182 1.00 94.12 182 ALA A C 1
ATOM 1440 O O . ALA A 1 182 ? -2.017 4.224 0.104 1.00 94.12 182 ALA A O 1
ATOM 1441 N N . SER A 1 183 ? -0.052 5.218 0.539 1.00 94.00 183 SER A N 1
ATOM 1442 C CA . SER A 1 183 ? -0.536 6.022 1.663 1.00 94.00 183 SER A CA 1
ATOM 1443 C C . SER A 1 183 ? -1.487 7.125 1.204 1.00 94.00 183 SER A C 1
ATOM 1445 O O . SER A 1 183 ? -2.537 7.289 1.814 1.00 94.00 183 SER A O 1
ATOM 1447 N N . GLU A 1 184 ? -1.163 7.834 0.124 1.00 96.25 184 GLU A N 1
ATOM 1448 C CA . GLU A 1 184 ? -2.029 8.862 -0.468 1.00 96.25 184 GLU A CA 1
ATOM 1449 C C . GLU A 1 184 ? -3.368 8.269 -0.918 1.00 96.25 184 GLU A C 1
ATOM 1451 O O . GLU A 1 184 ? -4.419 8.730 -0.473 1.00 96.25 184 GLU A O 1
ATOM 1456 N N . ALA A 1 185 ? -3.333 7.171 -1.681 1.00 96.38 185 ALA A N 1
ATOM 1457 C CA . ALA A 1 185 ? -4.537 6.472 -2.128 1.00 96.38 185 ALA A CA 1
ATOM 1458 C C . ALA A 1 185 ? -5.393 5.961 -0.953 1.00 96.38 185 ALA A C 1
ATOM 1460 O O . ALA A 1 185 ? -6.622 6.035 -0.986 1.00 96.38 185 ALA A O 1
ATOM 1461 N N . ALA A 1 186 ? -4.760 5.463 0.116 1.00 95.12 186 ALA A N 1
ATOM 1462 C CA . ALA A 1 186 ? -5.475 5.049 1.320 1.00 95.12 186 ALA A CA 1
ATOM 1463 C C . ALA A 1 186 ? -6.133 6.242 2.032 1.00 95.12 186 ALA A C 1
ATOM 1465 O O . ALA A 1 186 ? -7.290 6.145 2.437 1.00 95.12 186 ALA A O 1
ATOM 1466 N N . ILE A 1 187 ? -5.427 7.371 2.172 1.00 95.00 187 ILE A N 1
ATOM 1467 C CA . ILE A 1 187 ? -5.966 8.589 2.794 1.00 95.00 187 ILE A CA 1
ATOM 1468 C C . ILE A 1 187 ? -7.184 9.089 2.020 1.00 95.00 187 ILE A C 1
ATOM 1470 O O . ILE A 1 187 ? -8.214 9.359 2.641 1.00 95.00 187 ILE A O 1
ATOM 1474 N N . GLU A 1 188 ? -7.077 9.179 0.695 1.00 96.31 188 GLU A N 1
ATOM 1475 C CA . GLU A 1 188 ? -8.156 9.616 -0.191 1.00 96.31 188 GLU A CA 1
ATOM 1476 C C . GLU A 1 188 ? -9.371 8.686 -0.104 1.00 96.31 188 GLU A C 1
ATOM 1478 O O . GLU A 1 188 ? -10.481 9.150 0.151 1.00 96.31 188 GLU A O 1
ATOM 1483 N N . SER A 1 189 ? -9.156 7.369 -0.185 1.00 96.62 189 SER A N 1
ATOM 1484 C CA . SER A 1 189 ? -10.218 6.366 -0.032 1.00 96.62 189 SER A CA 1
ATOM 1485 C C . SER A 1 189 ? -10.939 6.485 1.317 1.00 96.62 189 SER A C 1
ATOM 1487 O O . SER A 1 189 ? -12.171 6.509 1.382 1.00 96.62 189 SER A O 1
ATOM 1489 N N . MET A 1 190 ? -10.186 6.660 2.406 1.00 95.94 190 MET A N 1
ATOM 1490 C CA . MET A 1 190 ? -10.757 6.875 3.736 1.00 95.94 190 MET A CA 1
ATOM 1491 C C . MET A 1 190 ? -11.496 8.224 3.849 1.00 95.94 190 MET A C 1
ATOM 1493 O O . MET A 1 190 ? -12.486 8.315 4.571 1.00 95.94 190 MET A O 1
ATOM 1497 N N . LYS A 1 191 ? -11.060 9.280 3.136 1.00 94.81 191 LYS A N 1
ATOM 1498 C CA . LYS A 1 191 ? -11.745 10.593 3.128 1.00 94.81 191 LYS A CA 1
ATOM 1499 C C . LYS A 1 191 ? -13.071 10.482 2.393 1.00 94.81 191 LYS A C 1
ATOM 1501 O O . LYS A 1 191 ? -14.096 10.911 2.911 1.00 94.81 191 LYS A O 1
ATOM 1506 N N . ALA A 1 192 ? -13.060 9.830 1.235 1.00 95.06 192 ALA A N 1
ATOM 1507 C CA . ALA A 1 192 ? -14.271 9.520 0.496 1.00 95.06 192 ALA A CA 1
ATOM 1508 C C . ALA A 1 192 ? -15.237 8.679 1.347 1.00 95.06 192 ALA A C 1
ATOM 1510 O O . ALA A 1 192 ? -16.437 8.933 1.348 1.00 95.06 192 ALA A O 1
ATOM 1511 N N . SER A 1 193 ? -14.735 7.704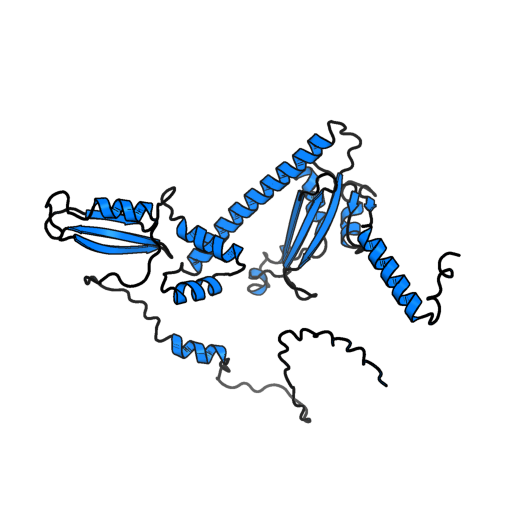 2.112 1.00 94.38 193 SER A N 1
ATOM 1512 C CA . SER A 1 193 ? -15.550 6.924 3.053 1.00 94.38 193 SER A CA 1
ATOM 1513 C C . SER A 1 193 ? -16.233 7.801 4.109 1.00 94.38 193 SER A C 1
ATOM 1515 O O . SER A 1 193 ? -17.446 7.697 4.279 1.00 94.38 193 SER A O 1
ATOM 1517 N N . ALA A 1 194 ? -15.483 8.694 4.764 1.00 92.31 194 ALA A N 1
ATOM 1518 C CA . ALA A 1 194 ? -16.022 9.618 5.763 1.00 92.31 194 ALA A CA 1
ATOM 1519 C C . ALA A 1 194 ? -17.104 10.539 5.175 1.00 92.31 194 ALA A C 1
ATOM 1521 O O . ALA A 1 194 ? -18.215 10.595 5.701 1.00 92.31 194 ALA A O 1
ATOM 1522 N N . ASN A 1 195 ? -16.825 11.162 4.025 1.00 91.56 195 ASN A N 1
ATOM 1523 C CA . ASN A 1 195 ? -17.777 12.033 3.332 1.00 91.56 195 ASN A CA 1
ATOM 1524 C C . ASN A 1 195 ? -19.064 11.289 2.948 1.00 91.56 195 ASN A C 1
ATOM 1526 O O . ASN A 1 195 ? -20.157 11.825 3.104 1.00 91.56 195 ASN A O 1
ATOM 1530 N N . ASN A 1 196 ? -18.955 10.035 2.495 1.00 91.50 196 ASN A N 1
ATOM 1531 C CA . ASN A 1 196 ? -20.125 9.216 2.177 1.00 91.50 196 ASN A CA 1
ATOM 1532 C C . ASN A 1 196 ? -21.021 8.989 3.402 1.00 91.50 196 ASN A C 1
ATOM 1534 O O . ASN A 1 196 ? -22.236 8.986 3.260 1.00 91.50 196 ASN A O 1
ATOM 1538 N N . ILE A 1 197 ? -20.457 8.814 4.600 1.00 90.38 197 ILE A N 1
ATOM 1539 C CA . ILE A 1 197 ? -21.261 8.618 5.820 1.00 90.38 197 ILE A CA 1
ATOM 1540 C C . ILE A 1 197 ? -21.973 9.909 6.207 1.00 90.38 197 ILE A C 1
ATOM 1542 O O . ILE A 1 197 ? -23.144 9.867 6.572 1.00 90.38 197 ILE A O 1
ATOM 1546 N N . MET A 1 198 ? -21.293 11.052 6.089 1.00 86.38 198 MET A N 1
ATOM 1547 C CA . MET A 1 198 ? -21.920 12.353 6.324 1.00 86.38 198 MET A CA 1
ATOM 1548 C C . MET A 1 198 ? -23.096 12.588 5.367 1.00 86.38 198 MET A C 1
ATOM 1550 O O . MET A 1 198 ? -24.160 13.022 5.797 1.00 86.38 198 MET A O 1
ATOM 1554 N N . LEU A 1 199 ? -22.933 12.243 4.084 1.00 87.06 199 LEU A N 1
ATOM 1555 C CA . LEU A 1 199 ? -24.012 12.318 3.094 1.00 87.06 199 LEU A CA 1
ATOM 1556 C C . LEU A 1 199 ? -25.165 11.363 3.424 1.00 87.06 199 LEU A C 1
ATOM 1558 O O . LEU A 1 199 ? -26.321 11.764 3.346 1.00 87.06 199 LEU A O 1
ATOM 1562 N N . LEU A 1 200 ? -24.858 10.126 3.831 1.00 83.75 200 LEU A N 1
ATOM 1563 C CA . LEU A 1 200 ? -25.863 9.132 4.223 1.00 83.75 200 LEU A CA 1
ATOM 1564 C C . LEU A 1 200 ? -26.695 9.579 5.432 1.00 83.75 200 LEU A C 1
ATOM 1566 O O . LEU A 1 200 ? -27.870 9.234 5.512 1.00 83.75 200 LEU A O 1
ATOM 1570 N N . LYS A 1 201 ? -26.095 10.316 6.374 1.00 81.00 201 LYS A N 1
ATOM 1571 C CA . LYS A 1 201 ? -26.769 10.748 7.609 1.00 81.00 201 LYS A CA 1
ATOM 1572 C C . LYS A 1 201 ? -27.430 12.127 7.522 1.00 81.00 201 LYS A C 1
ATOM 1574 O O . LYS A 1 201 ? -28.261 12.440 8.369 1.00 81.00 201 LYS A O 1
ATOM 1579 N N . GLY A 1 202 ? -27.156 12.903 6.472 1.00 68.38 202 GLY A N 1
ATOM 1580 C CA . GLY A 1 202 ? -27.820 14.181 6.209 1.00 68.38 202 GLY A CA 1
ATOM 1581 C C . GLY A 1 202 ? -27.497 15.290 7.224 1.00 68.38 202 GLY A C 1
ATOM 1582 O O . GLY A 1 202 ? -26.806 15.089 8.216 1.00 68.38 202 GLY A O 1
ATOM 1583 N N . VAL A 1 203 ? -28.007 16.498 6.959 1.00 53.12 203 VAL A N 1
ATOM 1584 C CA . VAL A 1 203 ? -27.731 17.786 7.644 1.00 53.12 203 VAL A CA 1
ATOM 1585 C C . VAL A 1 203 ? -28.264 17.856 9.098 1.00 53.12 203 VAL A C 1
ATOM 1587 O O . VAL A 1 203 ? -28.459 18.935 9.643 1.00 53.12 203 VAL A O 1
ATOM 1590 N N . GLN A 1 204 ? -28.488 16.733 9.786 1.00 53.69 204 GLN A N 1
ATOM 1591 C CA . GLN A 1 204 ? -28.850 16.731 11.212 1.00 53.69 204 GLN A CA 1
ATOM 1592 C C . GLN A 1 204 ? -27.590 16.846 12.083 1.00 53.69 204 GLN A C 1
ATOM 1594 O O . GLN A 1 204 ? -27.135 15.890 12.714 1.00 53.69 204 GLN A O 1
ATOM 1599 N N . LYS A 1 205 ? -27.001 18.048 12.100 1.00 51.00 205 LYS A N 1
ATOM 1600 C CA . LYS A 1 205 ? -25.790 18.373 12.876 1.00 51.00 205 LYS A CA 1
ATOM 1601 C C . LYS A 1 205 ? -25.913 18.069 14.374 1.00 51.00 205 LYS A C 1
ATOM 1603 O O . LYS A 1 205 ? -24.902 17.759 14.992 1.00 51.00 205 LYS A O 1
ATOM 1608 N N . ASP A 1 206 ? -27.123 18.061 14.925 1.00 48.41 206 ASP A N 1
ATOM 1609 C CA . ASP A 1 206 ? -27.303 18.099 16.380 1.00 48.41 206 ASP A CA 1
ATOM 1610 C C . ASP A 1 206 ? -27.450 16.723 17.051 1.00 48.41 206 ASP A C 1
ATOM 1612 O O . ASP A 1 206 ? -27.608 16.643 18.266 1.00 48.41 206 ASP A O 1
ATOM 1616 N N . THR A 1 207 ? -27.408 15.605 16.310 1.00 53.31 207 THR A N 1
ATOM 1617 C CA . THR A 1 207 ? -27.566 14.265 16.933 1.00 53.31 207 THR A CA 1
ATOM 1618 C C . THR A 1 207 ? -26.893 13.107 16.194 1.00 53.31 207 THR A C 1
ATOM 1620 O O . THR A 1 207 ? -27.168 11.936 16.483 1.00 53.31 207 THR A O 1
ATOM 1623 N N . THR A 1 208 ? -26.008 13.386 15.234 1.00 64.19 208 THR A N 1
ATOM 1624 C CA . THR A 1 208 ? -25.472 12.320 14.381 1.00 64.19 208 THR A CA 1
ATOM 1625 C C . THR A 1 208 ? -24.465 11.451 15.136 1.00 64.19 208 THR A C 1
ATOM 1627 O O . THR A 1 208 ? -23.297 11.795 15.300 1.00 64.19 208 THR A O 1
ATOM 1630 N N . ARG A 1 209 ? -24.918 10.278 15.590 1.00 76.38 209 ARG A N 1
ATOM 1631 C CA . ARG A 1 209 ? -24.057 9.268 16.215 1.00 76.38 209 ARG A CA 1
ATOM 1632 C C . ARG A 1 209 ? -23.285 8.507 15.146 1.00 76.38 209 ARG A C 1
ATOM 1634 O O . ARG A 1 209 ? -23.903 7.825 14.329 1.00 76.38 209 ARG A O 1
ATOM 1641 N N . TYR A 1 210 ? -21.957 8.579 15.158 1.00 88.69 210 TYR A N 1
ATOM 1642 C CA . TYR A 1 210 ? -21.107 7.795 14.259 1.00 88.69 210 TYR A CA 1
ATOM 1643 C C . TYR A 1 210 ? -20.542 6.583 14.994 1.00 88.69 210 TYR A C 1
ATOM 1645 O O . TYR A 1 210 ? -19.795 6.719 15.966 1.00 88.69 210 TYR A O 1
ATOM 1653 N N . GLY A 1 211 ? -20.924 5.393 14.530 1.00 92.19 211 GLY A N 1
ATOM 1654 C CA . GLY A 1 211 ? -20.456 4.136 15.092 1.00 92.19 211 GLY A CA 1
ATOM 1655 C C . GLY A 1 211 ? -19.244 3.598 14.359 1.00 92.19 211 GLY A C 1
ATOM 1656 O O . GLY A 1 211 ? -19.228 3.526 13.127 1.00 92.19 211 GLY A O 1
ATOM 1657 N N . VAL A 1 212 ? -18.236 3.192 15.127 1.00 94.00 212 VAL A N 1
ATOM 1658 C CA . VAL A 1 212 ? -16.988 2.652 14.595 1.00 94.00 212 VAL A CA 1
ATOM 1659 C C . VAL A 1 212 ? -16.624 1.331 15.245 1.00 94.00 212 VAL A C 1
ATOM 1661 O O . VAL A 1 212 ? -16.691 1.168 16.460 1.00 94.00 212 VAL A O 1
ATOM 1664 N N . SER A 1 213 ? -16.205 0.386 14.413 1.00 93.00 213 SER A N 1
ATOM 1665 C CA . SER A 1 213 ? -15.548 -0.840 14.826 1.00 93.00 213 SER A CA 1
ATOM 1666 C C . SER A 1 213 ? -14.042 -0.637 14.834 1.00 93.00 213 SER A C 1
ATOM 1668 O O . SER A 1 213 ? -13.447 -0.266 13.821 1.00 93.00 213 SER A O 1
ATOM 1670 N N . MET A 1 214 ? -13.430 -0.929 15.975 1.00 90.19 214 MET A N 1
ATOM 1671 C CA . MET A 1 214 ? -12.001 -0.817 16.215 1.00 90.19 214 MET A CA 1
ATOM 1672 C C . MET A 1 214 ? -11.417 -2.208 16.412 1.00 90.19 214 MET A C 1
ATOM 1674 O O . MET A 1 214 ? -11.762 -2.908 17.364 1.00 90.19 214 MET A O 1
ATOM 1678 N N . ASP A 1 215 ? -10.513 -2.596 15.517 1.00 86.56 215 ASP A N 1
ATOM 1679 C CA . ASP A 1 215 ? -9.764 -3.844 15.640 1.00 86.56 215 ASP A CA 1
ATOM 1680 C C . ASP A 1 215 ? -8.286 -3.631 15.311 1.00 86.56 215 ASP A C 1
ATOM 1682 O O . ASP A 1 215 ? -7.910 -2.790 14.486 1.00 86.56 215 ASP A O 1
ATOM 1686 N N . GLY A 1 216 ? -7.437 -4.380 16.007 1.00 85.62 216 GLY A N 1
ATOM 1687 C CA . GLY A 1 216 ? -5.993 -4.285 15.932 1.00 85.62 216 GLY A CA 1
ATOM 1688 C C . GLY A 1 216 ? -5.367 -5.616 15.560 1.00 85.62 216 GLY A C 1
ATOM 1689 O O . GLY A 1 216 ? -5.619 -6.642 16.182 1.00 85.62 216 GLY A O 1
ATOM 1690 N N . THR A 1 217 ? -4.454 -5.588 14.598 1.00 85.12 217 THR A N 1
ATOM 1691 C CA . THR A 1 217 ? -3.672 -6.757 14.203 1.00 85.12 217 THR A CA 1
ATOM 1692 C C . THR A 1 217 ? -2.186 -6.547 14.460 1.00 85.12 217 THR A C 1
ATOM 1694 O O . THR A 1 217 ? -1.661 -5.431 14.423 1.00 85.12 217 THR A O 1
ATOM 1697 N N . TRP A 1 218 ? -1.486 -7.647 14.716 1.00 85.50 218 TRP A N 1
ATOM 1698 C CA . TRP A 1 218 ? -0.042 -7.680 14.899 1.00 85.50 218 TRP A CA 1
ATOM 1699 C C . TRP A 1 218 ? 0.617 -8.318 13.679 1.00 85.50 218 TRP A C 1
ATOM 1701 O O . TRP A 1 218 ? 0.123 -9.306 13.141 1.00 85.50 218 TRP A O 1
ATOM 1711 N N . LEU A 1 219 ? 1.774 -7.790 13.267 1.00 83.62 219 LEU A N 1
ATOM 1712 C CA . LEU A 1 219 ? 2.521 -8.322 12.121 1.00 83.62 219 LEU A CA 1
ATOM 1713 C C . LEU A 1 219 ? 2.911 -9.797 12.305 1.00 83.62 219 LEU A C 1
ATOM 1715 O O . LEU A 1 219 ? 2.982 -10.554 11.338 1.00 83.62 219 LEU A O 1
ATOM 1719 N N . LYS A 1 220 ? 3.207 -10.201 13.544 1.00 82.25 220 LYS A N 1
ATOM 1720 C CA . LYS A 1 220 ? 3.532 -11.582 13.908 1.00 82.25 220 LYS A CA 1
ATOM 1721 C C . LYS A 1 220 ? 2.509 -12.113 14.902 1.00 82.25 220 LYS A C 1
ATOM 1723 O O . LYS A 1 220 ? 2.020 -11.380 15.756 1.00 82.25 220 LYS A O 1
ATOM 1728 N N . ARG A 1 221 ? 2.231 -13.415 14.822 1.00 76.12 221 ARG A N 1
ATOM 1729 C CA . ARG A 1 221 ? 1.383 -14.108 15.794 1.00 76.12 221 ARG A CA 1
ATOM 1730 C C . ARG A 1 221 ? 2.108 -14.234 17.140 1.00 76.12 221 ARG A C 1
ATOM 1732 O O . ARG A 1 221 ? 3.255 -14.671 17.175 1.00 76.12 221 ARG A O 1
ATOM 1739 N N . GLY A 1 222 ? 1.397 -13.937 18.227 1.00 72.12 222 GLY A N 1
ATOM 1740 C CA . GLY A 1 222 ? 1.913 -13.981 19.599 1.00 72.12 222 GLY A CA 1
ATOM 1741 C C . GLY A 1 222 ? 2.400 -12.619 20.103 1.00 72.12 222 GLY A C 1
ATOM 1742 O O . GLY A 1 222 ? 2.432 -11.642 19.361 1.00 72.12 222 GLY A O 1
ATOM 1743 N N . TYR A 1 223 ? 2.797 -12.561 21.375 1.00 67.88 223 TYR A N 1
ATOM 1744 C CA . TYR A 1 223 ? 3.177 -11.323 22.074 1.00 67.88 223 TYR A CA 1
ATOM 1745 C C . TYR A 1 223 ? 4.576 -10.779 21.711 1.00 67.88 223 TYR A C 1
ATOM 1747 O O . TYR A 1 223 ? 5.094 -9.904 22.389 1.00 67.88 223 TYR A O 1
ATOM 1755 N N . SER A 1 224 ? 5.209 -11.289 20.649 1.00 75.81 224 SER A N 1
ATOM 1756 C CA . SER A 1 224 ? 6.567 -10.908 20.218 1.00 75.81 224 SER A CA 1
ATOM 1757 C C . SER A 1 224 ? 6.592 -9.971 19.005 1.00 75.81 224 SER A C 1
ATOM 1759 O O . SER A 1 224 ? 7.650 -9.721 18.418 1.00 75.81 224 SER A O 1
ATOM 1761 N N . SER A 1 225 ? 5.429 -9.478 18.568 1.00 76.12 225 SER A N 1
ATOM 1762 C CA . SER A 1 225 ? 5.370 -8.533 17.458 1.00 76.12 225 SER A CA 1
ATOM 1763 C C . SER A 1 225 ? 5.706 -7.125 17.928 1.00 76.12 225 SER A C 1
ATOM 1765 O O . SER A 1 225 ? 4.996 -6.547 18.742 1.00 76.12 225 SER A O 1
ATOM 1767 N N . PHE A 1 226 ? 6.742 -6.537 17.335 1.00 80.00 226 PHE A N 1
ATOM 1768 C CA . PHE A 1 226 ? 7.042 -5.121 17.528 1.00 80.00 226 PHE A CA 1
ATOM 1769 C C . PHE A 1 226 ? 6.156 -4.207 16.682 1.00 80.00 226 PHE A C 1
ATOM 1771 O O . PHE A 1 226 ? 6.058 -3.034 16.994 1.00 80.00 226 PHE A O 1
ATOM 1778 N N . ASN A 1 227 ? 5.518 -4.715 15.624 1.00 84.44 227 ASN A N 1
ATOM 1779 C CA . ASN A 1 227 ? 4.695 -3.904 14.726 1.00 84.44 227 ASN A CA 1
ATOM 1780 C C . ASN A 1 227 ? 3.227 -4.310 14.828 1.00 84.44 227 ASN A C 1
ATOM 1782 O O . ASN A 1 227 ? 2.914 -5.508 14.794 1.00 84.44 227 ASN A O 1
ATOM 1786 N N . GLY A 1 228 ? 2.346 -3.319 14.899 1.00 85.94 228 GLY A N 1
ATOM 1787 C CA . GLY A 1 228 ? 0.899 -3.494 14.891 1.00 85.94 228 GLY A CA 1
ATOM 1788 C C . GLY A 1 228 ? 0.215 -2.453 14.014 1.00 85.94 228 GLY A C 1
ATOM 1789 O O . GLY A 1 228 ? 0.799 -1.428 13.675 1.00 85.94 228 GLY A O 1
ATOM 1790 N N . CYS A 1 229 ? -1.024 -2.730 13.638 1.00 88.31 229 CYS A N 1
ATOM 1791 C CA . CYS A 1 229 ? -1.892 -1.802 12.928 1.00 88.31 229 CYS A CA 1
ATOM 1792 C C . CYS A 1 229 ? -3.275 -1.862 13.568 1.00 88.31 229 CYS A C 1
ATOM 1794 O O . CYS A 1 229 ? -3.744 -2.955 13.881 1.00 88.31 229 CYS A O 1
ATOM 1796 N N . VAL A 1 230 ? -3.907 -0.714 13.769 1.00 89.88 230 VAL A N 1
ATOM 1797 C CA . VAL A 1 230 ? -5.311 -0.611 14.172 1.00 89.88 230 VAL A CA 1
ATOM 1798 C C . VAL A 1 230 ? -6.084 0.015 13.034 1.00 89.88 230 VAL A C 1
ATOM 1800 O O . VAL A 1 230 ? -5.619 0.988 12.449 1.00 89.88 230 VAL A O 1
ATOM 1803 N N . SER A 1 231 ? -7.250 -0.539 12.729 1.00 93.31 231 SER A N 1
ATOM 1804 C CA . SER A 1 231 ? -8.182 0.018 11.754 1.00 93.31 231 SER A CA 1
ATOM 1805 C C . SER A 1 231 ? -9.470 0.451 12.437 1.00 93.31 231 SER A C 1
ATOM 1807 O O . SER A 1 231 ? -10.026 -0.297 13.241 1.00 93.31 231 SER A O 1
ATOM 1809 N N . CYS A 1 232 ? -9.940 1.634 12.059 1.00 94.38 232 CYS A N 1
ATOM 1810 C CA . CYS A 1 232 ? -11.255 2.164 12.372 1.00 94.38 232 CYS A CA 1
ATOM 1811 C C . CYS A 1 232 ? -12.159 1.967 11.162 1.00 94.38 232 CYS A C 1
ATOM 1813 O O . CYS A 1 232 ? -11.864 2.466 10.074 1.00 94.38 232 CYS A O 1
ATOM 1815 N N . ILE A 1 233 ? -13.234 1.210 11.338 1.00 95.38 233 ILE A N 1
ATOM 1816 C CA . ILE A 1 233 ? -14.183 0.861 10.282 1.00 95.38 233 ILE A CA 1
ATOM 1817 C C . ILE A 1 233 ? -15.537 1.423 10.680 1.00 95.38 233 ILE A C 1
ATOM 1819 O O . ILE A 1 233 ? -15.999 1.180 11.789 1.00 95.38 233 ILE A O 1
ATOM 1823 N N . SER A 1 234 ? -16.192 2.158 9.790 1.00 94.50 234 SER A N 1
ATOM 1824 C CA . SER A 1 234 ? -17.556 2.611 10.049 1.00 94.50 234 SER A CA 1
ATOM 1825 C C . SER A 1 234 ? -18.513 1.427 10.103 1.00 94.50 234 SER A C 1
ATOM 1827 O O . SER A 1 234 ? -18.491 0.554 9.234 1.00 94.50 234 SER A O 1
ATOM 1829 N N . VAL A 1 235 ? -19.398 1.437 11.093 1.00 92.19 235 VAL A N 1
ATOM 1830 C CA . VAL A 1 235 ? -20.509 0.482 11.177 1.00 92.19 235 VAL A CA 1
ATOM 1831 C C . VAL A 1 235 ? -21.586 0.789 10.136 1.00 92.19 235 VAL A C 1
ATOM 1833 O O . VAL A 1 235 ? -22.259 -0.123 9.671 1.00 92.19 235 VAL A O 1
ATOM 1836 N N . ASP A 1 236 ? -21.706 2.051 9.720 1.00 90.06 236 ASP A N 1
ATOM 1837 C CA . ASP A 1 236 ? -22.762 2.509 8.817 1.00 90.06 236 ASP A CA 1
ATOM 1838 C C . ASP A 1 236 ? -22.536 2.050 7.371 1.00 90.06 236 ASP A C 1
ATOM 1840 O O . ASP A 1 236 ? -23.474 1.640 6.695 1.00 90.06 236 ASP A O 1
ATOM 1844 N N . ASN A 1 237 ? -21.292 2.118 6.882 1.00 90.75 237 ASN A N 1
ATOM 1845 C CA . ASN A 1 237 ? -20.969 1.782 5.490 1.00 90.75 237 ASN A CA 1
ATOM 1846 C C . ASN A 1 237 ? -19.988 0.605 5.335 1.00 90.75 237 ASN A C 1
ATOM 1848 O O . ASN A 1 237 ? -19.660 0.232 4.207 1.00 90.75 237 ASN A O 1
ATOM 1852 N N . GLY A 1 238 ? -19.481 0.044 6.438 1.00 93.56 238 GLY A N 1
ATOM 1853 C CA . GLY A 1 238 ? -18.530 -1.071 6.431 1.00 93.56 238 GLY A CA 1
ATOM 1854 C C . GLY A 1 238 ? -17.148 -0.743 5.850 1.00 93.56 238 GLY A C 1
ATOM 1855 O O . GLY A 1 238 ? -16.369 -1.657 5.574 1.00 93.56 238 GLY A O 1
ATOM 1856 N N . LYS A 1 239 ? -16.822 0.536 5.631 1.00 95.62 239 LYS A N 1
ATOM 1857 C CA . LYS A 1 239 ? -15.553 0.985 5.043 1.00 95.62 239 LYS A CA 1
ATOM 1858 C C . LYS A 1 239 ? -14.609 1.535 6.108 1.00 95.62 239 LYS A C 1
ATOM 1860 O O . LYS A 1 239 ? -15.019 2.052 7.147 1.00 95.62 239 LYS A O 1
ATOM 1865 N N . VAL A 1 240 ? -13.315 1.454 5.814 1.00 95.88 240 VAL A N 1
ATOM 1866 C CA . VAL A 1 240 ? -12.253 1.996 6.670 1.00 95.88 240 VAL A CA 1
ATOM 1867 C C . VAL A 1 240 ? -12.324 3.527 6.680 1.00 95.88 240 VAL A C 1
ATOM 1869 O O . VAL A 1 240 ? -12.427 4.153 5.624 1.00 95.88 240 VAL A O 1
ATOM 1872 N N . LEU A 1 241 ? -12.263 4.120 7.870 1.00 95.31 241 LEU A N 1
ATOM 1873 C CA . LEU A 1 241 ? -12.214 5.566 8.104 1.00 95.31 241 LEU A CA 1
ATOM 1874 C C . LEU A 1 241 ? -10.826 6.049 8.501 1.00 95.31 241 LEU A C 1
ATOM 1876 O O . LEU A 1 241 ? -10.431 7.162 8.154 1.00 95.31 241 LEU A O 1
ATOM 1880 N N . ASP A 1 242 ? -10.08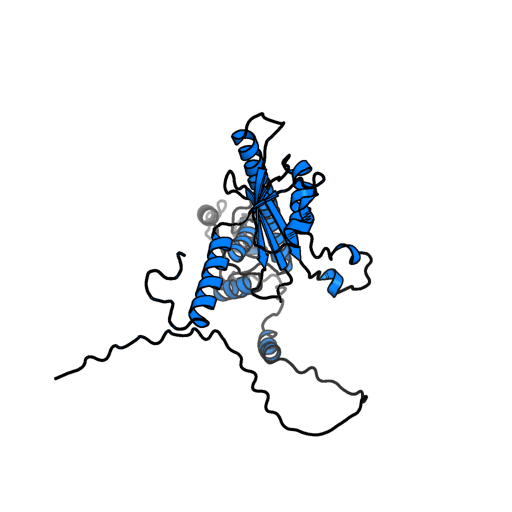4 5.221 9.230 1.00 95.50 242 ASP A N 1
ATOM 1881 C CA . ASP A 1 242 ? -8.725 5.549 9.633 1.00 95.50 242 ASP A CA 1
ATOM 1882 C C . ASP A 1 242 ? -7.911 4.290 9.947 1.00 95.50 242 ASP A C 1
ATOM 1884 O O . ASP A 1 242 ? -8.466 3.233 10.260 1.00 95.50 242 ASP A O 1
ATOM 1888 N N . ILE A 1 243 ? -6.588 4.416 9.888 1.00 93.62 243 ILE A N 1
ATOM 1889 C CA . ILE A 1 243 ? -5.636 3.397 10.321 1.00 93.62 243 ILE A CA 1
ATOM 1890 C C . ILE A 1 243 ? -4.513 4.027 11.146 1.00 93.62 243 ILE A C 1
ATOM 1892 O O . ILE A 1 243 ? -3.994 5.086 10.806 1.00 93.62 243 ILE A O 1
ATOM 1896 N N . GLU A 1 244 ? -4.065 3.342 12.192 1.00 91.06 244 GLU A N 1
ATOM 1897 C CA . GLU A 1 244 ? -2.883 3.728 12.963 1.00 91.06 244 GLU A CA 1
ATOM 1898 C C . GLU A 1 244 ? -1.869 2.588 12.955 1.00 91.06 244 GLU A C 1
ATOM 1900 O O . GLU A 1 244 ? -2.125 1.491 13.457 1.00 91.06 244 GLU A O 1
ATOM 1905 N N . ILE A 1 245 ? -0.696 2.855 12.381 1.00 87.75 245 ILE A N 1
ATOM 1906 C CA . ILE A 1 245 ? 0.420 1.910 12.351 1.00 87.75 245 ILE A CA 1
ATOM 1907 C C . ILE A 1 245 ? 1.330 2.205 13.535 1.00 87.75 245 ILE A C 1
ATOM 1909 O O . ILE A 1 245 ? 1.791 3.328 13.717 1.00 87.75 245 ILE A O 1
ATOM 1913 N N . MET A 1 246 ? 1.655 1.169 14.298 1.00 79.31 246 MET A N 1
ATOM 1914 C CA . MET A 1 246 ? 2.518 1.265 15.464 1.00 79.31 246 MET A CA 1
ATOM 1915 C C . MET A 1 246 ? 3.745 0.385 15.321 1.00 79.31 246 MET A C 1
ATOM 1917 O O . MET A 1 246 ? 3.674 -0.745 14.833 1.00 79.31 246 MET A O 1
ATOM 1921 N N . SER A 1 247 ? 4.858 0.897 15.832 1.00 80.06 247 SER A N 1
ATOM 1922 C CA . SER A 1 247 ? 6.074 0.129 16.031 1.00 80.06 247 SER A CA 1
ATOM 1923 C C . SER A 1 247 ? 6.612 0.384 17.431 1.00 80.06 247 SER A C 1
ATOM 1925 O O . SER A 1 247 ? 6.983 1.505 17.759 1.00 80.06 247 SER A O 1
ATOM 1927 N N . ASN A 1 248 ? 6.730 -0.677 18.222 1.00 74.88 248 ASN A N 1
ATOM 1928 C CA . ASN A 1 248 ? 7.491 -0.712 19.470 1.00 74.88 248 ASN A CA 1
ATOM 1929 C C . ASN A 1 248 ? 9.000 -0.867 19.209 1.00 74.88 248 ASN A C 1
ATOM 1931 O O . ASN A 1 248 ? 9.770 -1.110 20.133 1.00 74.88 248 ASN A O 1
ATOM 1935 N N . PHE A 1 249 ? 9.431 -0.777 17.949 1.00 76.81 249 PHE A N 1
ATOM 1936 C CA . PHE A 1 249 ? 10.830 -0.837 17.557 1.00 76.81 249 PHE A CA 1
ATOM 1937 C C . PHE A 1 249 ? 11.196 0.354 16.674 1.00 76.81 249 PHE A C 1
ATOM 1939 O O . PHE A 1 249 ? 10.680 0.526 15.566 1.00 76.81 249 PHE A O 1
ATOM 1946 N N . CYS A 1 250 ? 12.158 1.147 17.130 1.00 76.38 250 CYS A N 1
ATOM 1947 C CA . CYS A 1 250 ? 12.797 2.164 16.313 1.00 76.38 250 CYS A CA 1
ATOM 1948 C C . CYS A 1 250 ? 14.249 1.756 16.073 1.00 76.38 250 CYS A C 1
ATOM 1950 O O . CYS A 1 250 ? 15.052 1.715 17.001 1.00 76.38 250 CYS A O 1
ATOM 1952 N N . ARG A 1 251 ? 14.606 1.481 14.811 1.00 77.19 251 ARG A N 1
ATOM 1953 C CA . ARG A 1 251 ? 15.983 1.107 14.451 1.00 77.19 251 ARG A CA 1
ATOM 1954 C C . ARG A 1 251 ? 16.986 2.205 14.801 1.00 77.19 251 ARG A C 1
ATOM 1956 O O . ARG A 1 251 ? 18.105 1.891 15.180 1.00 77.19 251 ARG A O 1
ATOM 1963 N N . MET A 1 252 ? 16.593 3.472 14.662 1.00 76.62 252 MET A N 1
ATOM 1964 C CA . MET A 1 252 ? 17.458 4.595 15.025 1.00 76.62 252 MET A CA 1
ATOM 1965 C C . MET A 1 252 ? 17.726 4.602 16.527 1.00 76.62 252 MET A C 1
ATOM 1967 O O . MET A 1 252 ? 18.881 4.674 16.913 1.00 76.62 252 MET A O 1
ATOM 1971 N N . CYS A 1 253 ? 16.700 4.407 17.359 1.0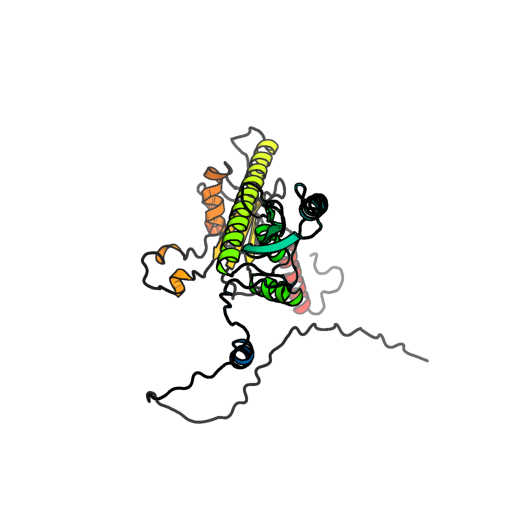0 78.00 253 CYS A N 1
ATOM 1972 C CA . CYS A 1 253 ? 16.879 4.354 18.811 1.00 78.00 253 CYS A CA 1
ATOM 1973 C C . CYS A 1 253 ? 17.630 3.133 19.295 1.00 78.00 253 CYS A C 1
ATOM 1975 O O . CYS A 1 253 ? 18.431 3.231 20.213 1.00 78.00 253 CYS A O 1
ATOM 1977 N N . ASN A 1 254 ? 17.438 2.002 18.628 1.00 80.38 254 ASN A N 1
ATOM 1978 C CA . ASN A 1 254 ? 18.227 0.818 18.913 1.00 80.38 254 ASN A CA 1
ATOM 1979 C C . ASN A 1 254 ? 19.717 1.020 18.590 1.00 80.38 254 ASN A C 1
ATOM 1981 O O . ASN A 1 254 ? 20.570 0.439 19.245 1.00 80.38 254 ASN A O 1
ATOM 1985 N N . ASN A 1 255 ? 20.031 1.822 17.569 1.00 82.25 255 ASN A N 1
ATOM 1986 C CA . ASN A 1 255 ? 21.409 2.106 17.173 1.00 82.25 255 ASN A CA 1
ATOM 1987 C C . ASN A 1 255 ? 22.015 3.306 17.921 1.00 82.25 255 ASN A C 1
ATOM 1989 O O . ASN A 1 255 ? 23.232 3.407 18.006 1.00 82.25 255 ASN A O 1
ATOM 1993 N N . MET A 1 256 ? 21.186 4.226 18.418 1.00 82.50 256 MET A N 1
ATOM 1994 C CA . MET A 1 256 ? 21.593 5.458 19.099 1.00 82.50 256 MET A CA 1
ATOM 1995 C C . MET A 1 256 ? 20.688 5.710 20.321 1.00 82.50 256 MET A C 1
ATOM 1997 O O . MET A 1 256 ? 19.813 6.583 20.264 1.00 82.50 256 MET A O 1
ATOM 2001 N N . PRO A 1 257 ? 20.885 4.964 21.428 1.00 67.69 257 PRO A N 1
ATOM 2002 C CA . PRO A 1 257 ? 19.992 4.990 22.592 1.00 67.69 257 PRO A CA 1
ATOM 2003 C C . PRO A 1 257 ? 19.883 6.372 23.248 1.00 67.69 257 PRO A C 1
ATOM 2005 O O . PRO A 1 257 ? 18.811 6.761 23.698 1.00 67.69 257 PRO A O 1
ATOM 2008 N N . ASN A 1 258 ? 20.973 7.144 23.221 1.00 69.50 258 ASN A N 1
ATOM 2009 C CA . ASN A 1 258 ? 21.096 8.434 23.911 1.00 69.50 258 ASN A CA 1
ATOM 2010 C C . ASN A 1 258 ? 20.765 9.648 23.025 1.00 69.50 258 ASN A C 1
ATOM 2012 O O . ASN A 1 258 ? 21.090 10.782 23.376 1.00 69.50 258 ASN A O 1
ATOM 2016 N N . SER A 1 259 ? 20.156 9.453 21.851 1.00 68.00 259 SER A N 1
ATOM 2017 C CA . SER A 1 259 ? 19.781 10.595 21.010 1.00 68.00 259 SER A CA 1
ATOM 2018 C C . SER A 1 259 ? 18.527 11.292 21.559 1.00 68.00 259 SER A C 1
ATOM 2020 O O . SER A 1 259 ? 17.533 10.635 21.870 1.00 68.00 259 SER A O 1
ATOM 2022 N N . LYS A 1 260 ? 18.521 12.637 21.598 1.00 64.62 260 LYS A N 1
ATOM 2023 C CA . LYS A 1 260 ? 17.335 13.454 21.956 1.00 64.62 260 LYS A CA 1
ATOM 2024 C C . LYS A 1 260 ? 16.093 13.130 21.106 1.00 64.62 260 LYS A C 1
ATOM 2026 O O . LYS A 1 260 ? 14.973 13.446 21.496 1.00 64.62 260 LYS A O 1
ATOM 2031 N N . TYR A 1 261 ? 16.283 12.492 19.950 1.00 59.19 261 TYR A N 1
ATOM 2032 C CA . TYR A 1 261 ? 15.212 12.063 19.057 1.00 59.19 261 TYR A CA 1
ATOM 2033 C C . TYR A 1 261 ? 14.429 10.853 19.585 1.00 59.19 261 TYR A C 1
ATOM 2035 O O . TYR A 1 261 ? 13.304 10.644 19.146 1.00 59.19 261 TYR A O 1
ATOM 2043 N N . CYS A 1 262 ? 14.962 10.070 20.529 1.00 55.56 262 CYS A N 1
ATOM 2044 C CA . CYS A 1 262 ? 14.359 8.795 20.928 1.00 55.56 262 CYS A CA 1
ATOM 2045 C C . CYS A 1 262 ? 13.205 8.877 21.922 1.00 55.56 262 CYS A C 1
ATOM 2047 O O . CYS A 1 262 ? 12.342 7.997 21.918 1.00 55.56 262 CYS A O 1
ATOM 2049 N N . SER A 1 263 ? 13.113 9.959 22.692 1.00 52.25 263 SER A N 1
ATOM 2050 C CA . SER A 1 263 ? 12.098 10.121 23.738 1.00 52.25 263 SER A CA 1
ATOM 2051 C C . SER A 1 263 ? 10.663 10.259 23.203 1.00 52.25 263 SER A C 1
ATOM 2053 O O . SER A 1 263 ? 9.716 10.109 23.963 1.00 52.25 263 SER A O 1
ATOM 2055 N N . LYS A 1 264 ? 10.473 10.513 21.897 1.00 53.84 264 LYS A N 1
ATOM 2056 C CA . LYS A 1 264 ? 9.149 10.728 21.272 1.00 53.84 264 LYS A CA 1
ATOM 2057 C C . LYS A 1 264 ? 8.548 9.492 20.582 1.00 53.84 264 LYS A C 1
ATOM 2059 O O . LYS A 1 264 ? 7.427 9.559 20.087 1.00 53.84 264 LYS A O 1
ATOM 2064 N N . HIS A 1 265 ? 9.268 8.369 20.499 1.00 52.44 265 HIS A N 1
ATOM 2065 C CA . HIS A 1 265 ? 8.855 7.228 19.661 1.00 52.44 265 HIS A CA 1
ATOM 2066 C C . HIS A 1 265 ? 8.151 6.084 20.405 1.00 52.44 265 HIS A C 1
ATOM 2068 O O . HIS A 1 265 ? 7.710 5.135 19.759 1.00 52.44 265 HIS A O 1
ATOM 2074 N N . VAL A 1 266 ? 8.004 6.162 21.730 1.00 47.00 266 VAL A N 1
ATOM 2075 C CA . VAL A 1 266 ? 7.374 5.109 22.544 1.00 47.00 266 VAL A CA 1
ATOM 2076 C C . VAL A 1 266 ? 6.046 5.618 23.100 1.00 47.00 266 VAL A C 1
ATOM 2078 O O . VAL A 1 266 ? 5.926 5.942 24.272 1.00 47.00 266 VAL A O 1
ATOM 2081 N N . TYR A 1 267 ? 5.026 5.689 22.247 1.00 51.78 267 TYR A N 1
ATOM 2082 C CA . TYR A 1 267 ? 3.644 5.867 22.700 1.00 51.78 267 TYR A CA 1
ATOM 2083 C C . TYR A 1 267 ? 2.985 4.498 22.772 1.00 51.78 267 TYR A C 1
ATOM 2085 O O . TYR A 1 267 ? 2.294 4.054 21.855 1.00 51.78 267 TYR A O 1
ATOM 2093 N N . GLN A 1 268 ? 3.273 3.788 23.857 1.00 49.34 268 GLN A N 1
ATOM 2094 C CA . GLN A 1 268 ? 2.521 2.599 24.210 1.00 49.34 268 GLN A CA 1
ATOM 2095 C C . GLN A 1 268 ? 1.128 3.042 24.689 1.00 49.34 268 GLN A C 1
ATOM 2097 O O . GLN A 1 268 ? 1.004 3.949 25.502 1.00 49.34 268 GLN A O 1
ATOM 2102 N N . ASN A 1 269 ? 0.094 2.363 24.184 1.00 51.72 269 ASN A N 1
ATOM 2103 C CA . ASN A 1 269 ? -1.234 2.211 24.806 1.00 51.72 269 ASN A CA 1
ATOM 2104 C C . ASN A 1 269 ? -2.395 3.120 24.378 1.00 51.72 269 ASN A C 1
ATOM 2106 O O . ASN A 1 269 ? -3.499 2.909 24.860 1.00 51.72 269 ASN A O 1
ATOM 2110 N N . GLN A 1 270 ? -2.243 4.018 23.404 1.00 71.31 270 GLN A N 1
ATOM 2111 C CA . GLN A 1 270 ? -3.347 4.911 23.008 1.00 71.31 270 GLN A CA 1
ATOM 2112 C C . GLN A 1 270 ? -3.659 4.861 21.501 1.00 71.31 270 GLN A C 1
ATOM 2114 O O . GLN A 1 270 ? -3.748 5.870 20.808 1.00 71.31 270 GLN A O 1
ATOM 2119 N N . LYS A 1 271 ? -3.814 3.639 20.967 1.00 79.31 271 LYS A N 1
ATOM 2120 C CA . LYS A 1 271 ? -4.026 3.403 19.523 1.00 79.31 271 LYS A CA 1
ATOM 2121 C C . LYS A 1 271 ? -5.352 3.975 19.028 1.00 79.31 271 LYS A C 1
ATOM 2123 O O . LYS A 1 271 ? -5.394 4.655 18.010 1.00 79.31 271 LYS A O 1
ATOM 2128 N N . ALA A 1 272 ? -6.424 3.671 19.760 1.00 87.69 272 ALA A N 1
ATOM 2129 C CA . ALA A 1 272 ? -7.756 4.172 19.456 1.00 87.69 272 ALA A CA 1
ATOM 2130 C C . ALA A 1 272 ? -7.821 5.688 19.663 1.00 87.69 272 ALA A C 1
ATOM 2132 O O . ALA A 1 272 ? -8.313 6.394 18.791 1.00 87.69 272 ALA A O 1
ATOM 2133 N N . TYR A 1 273 ? -7.211 6.182 20.743 1.00 89.44 273 TYR A N 1
ATOM 2134 C CA . TYR A 1 273 ? -7.125 7.609 21.046 1.00 89.44 273 TYR A CA 1
ATOM 2135 C C . TYR A 1 273 ? -6.557 8.424 19.884 1.00 89.44 273 TYR A C 1
ATOM 2137 O O . TYR A 1 273 ? -7.220 9.348 19.448 1.00 89.44 273 TYR A O 1
ATOM 2145 N N . ARG A 1 274 ? -5.423 8.041 19.278 1.00 90.12 274 ARG A N 1
ATOM 2146 C CA . ARG A 1 274 ? -4.859 8.789 18.132 1.00 90.12 274 ARG A CA 1
ATOM 2147 C C . ARG A 1 274 ? -5.791 8.897 16.928 1.00 90.12 274 ARG A C 1
ATOM 2149 O O . ARG A 1 274 ? -5.709 9.865 16.178 1.00 90.12 274 ARG A O 1
ATOM 2156 N N . ILE A 1 275 ? -6.618 7.878 16.703 1.00 93.12 275 ILE A N 1
ATOM 2157 C CA . ILE A 1 275 ? -7.608 7.886 15.624 1.00 93.12 275 ILE A CA 1
ATOM 2158 C C . ILE A 1 275 ? -8.779 8.804 15.988 1.00 93.12 275 ILE A C 1
ATOM 2160 O O . ILE A 1 275 ? -9.213 9.580 15.144 1.00 93.12 275 ILE A O 1
ATOM 2164 N N . PHE A 1 276 ? -9.276 8.727 17.224 1.00 92.62 276 PHE A N 1
ATOM 2165 C CA . PHE A 1 276 ? -10.392 9.550 17.693 1.00 92.62 276 PHE A CA 1
ATOM 2166 C C . PHE A 1 276 ? -9.991 11.030 17.830 1.00 92.62 276 PHE A C 1
ATOM 2168 O O . PHE A 1 276 ? -10.743 11.904 17.419 1.00 92.62 276 PHE A O 1
ATOM 2175 N N . GLU A 1 277 ? -8.785 11.313 18.325 1.00 91.62 277 GLU A N 1
ATOM 2176 C CA . GLU A 1 277 ? -8.240 12.664 18.512 1.00 91.62 277 GLU A CA 1
ATOM 2177 C C . GLU A 1 277 ? -8.186 13.423 17.184 1.00 91.62 277 GLU A C 1
ATOM 2179 O O . GLU A 1 277 ? -8.599 14.575 17.089 1.00 91.62 277 GLU A O 1
ATOM 2184 N N . ARG A 1 278 ? -7.718 12.766 16.116 1.00 92.38 278 ARG A N 1
ATOM 2185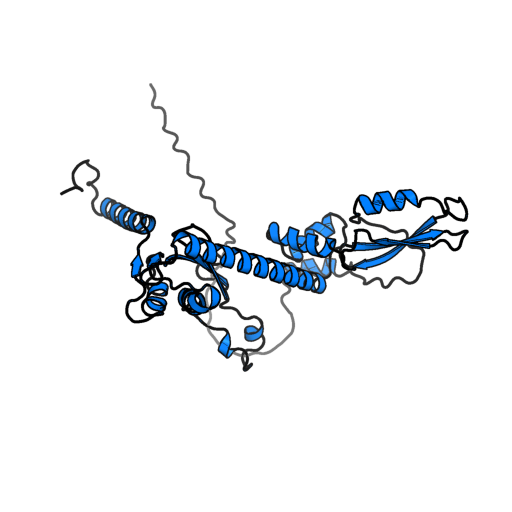 C CA . ARG A 1 278 ? -7.612 13.408 14.801 1.00 92.38 278 ARG A CA 1
ATOM 2186 C C . ARG A 1 278 ? -8.881 13.321 13.964 1.00 92.38 278 ARG A C 1
ATOM 2188 O O . ARG A 1 278 ? -8.903 13.918 12.888 1.00 92.38 278 ARG A O 1
ATOM 2195 N N . SER A 1 279 ? -9.903 12.563 14.364 1.00 91.62 279 SER A N 1
ATOM 2196 C CA . SER A 1 279 ? -11.067 12.316 13.502 1.00 91.62 279 SER A CA 1
ATOM 2197 C C . SER A 1 279 ? -11.871 13.584 13.243 1.00 91.62 279 SER A C 1
ATOM 2199 O O . SER A 1 279 ? -12.290 13.812 12.110 1.00 91.62 279 SER A O 1
ATOM 2201 N N . GLU A 1 280 ? -12.030 14.438 14.252 1.00 87.38 280 GLU A N 1
ATOM 2202 C CA . GLU A 1 280 ? -12.769 15.691 14.120 1.00 87.38 280 GLU A CA 1
ATOM 2203 C C . GLU A 1 280 ? -12.076 16.618 13.117 1.00 87.38 280 GLU A C 1
ATOM 2205 O O . GLU A 1 280 ? -12.671 17.024 12.124 1.00 87.38 280 GLU A O 1
ATOM 2210 N N . VAL A 1 281 ? -10.769 16.830 13.278 1.00 87.88 281 VAL A N 1
ATOM 2211 C CA . VAL A 1 281 ? -9.994 17.713 12.395 1.00 87.88 281 VAL A CA 1
ATOM 2212 C C . VAL A 1 281 ? -9.825 17.129 10.988 1.00 87.88 281 VAL A C 1
ATOM 2214 O O . VAL A 1 281 ? -9.909 17.846 9.994 1.00 87.88 281 VAL A O 1
ATOM 2217 N N . THR A 1 282 ? -9.549 15.827 10.870 1.00 88.50 282 THR A N 1
ATOM 2218 C CA . THR A 1 282 ? -9.166 15.226 9.577 1.00 88.50 282 THR A CA 1
ATOM 2219 C C . THR A 1 282 ? -10.340 14.679 8.775 1.00 88.50 282 THR A C 1
ATOM 2221 O O . THR A 1 282 ? -10.218 14.538 7.553 1.00 88.50 282 THR A O 1
ATOM 2224 N N . ARG A 1 283 ? -11.451 14.339 9.439 1.00 87.12 283 ARG A N 1
ATOM 2225 C CA . ARG A 1 283 ? -12.632 13.700 8.837 1.00 87.12 283 ARG A CA 1
ATOM 2226 C C . ARG A 1 283 ? -13.935 14.446 9.104 1.00 87.12 283 ARG A C 1
ATOM 2228 O O . ARG A 1 283 ? -14.919 14.088 8.471 1.00 87.12 283 ARG A O 1
ATOM 2235 N N . ASN A 1 284 ? -13.951 15.437 10.000 1.00 87.69 284 ASN A N 1
ATOM 2236 C CA . ASN A 1 284 ? -15.172 16.095 10.470 1.00 87.69 284 ASN A CA 1
ATOM 2237 C C . ASN A 1 284 ? -16.180 15.103 11.085 1.00 87.69 284 ASN A C 1
ATOM 2239 O O . ASN A 1 284 ? -17.383 15.185 10.846 1.00 87.69 284 ASN A O 1
ATOM 2243 N N . LEU A 1 285 ? -15.667 14.118 11.836 1.00 89.00 285 LEU A N 1
ATOM 2244 C CA . LEU A 1 285 ? -16.457 13.071 12.488 1.00 89.00 285 LEU A CA 1
ATOM 2245 C C . LEU A 1 285 ? -16.080 12.941 13.967 1.00 89.00 285 LEU A C 1
ATOM 2247 O O . LEU A 1 285 ? -14.899 12.804 14.295 1.00 89.00 285 LEU A O 1
ATOM 2251 N N . GLN A 1 286 ? -17.091 12.877 14.833 1.00 91.00 286 GLN A N 1
ATOM 2252 C CA . GLN A 1 286 ? -16.956 12.470 16.233 1.00 91.00 286 GLN A CA 1
ATOM 2253 C C . GLN A 1 286 ? -17.525 11.060 16.415 1.00 91.00 286 GLN A C 1
ATOM 2255 O O . GLN A 1 286 ? -18.701 10.805 16.150 1.00 91.00 286 GLN A O 1
ATOM 2260 N N . TYR A 1 287 ? -16.694 10.115 16.842 1.00 92.62 287 TYR A N 1
ATOM 2261 C CA . TYR A 1 287 ? -17.110 8.723 17.000 1.00 92.62 287 TYR A CA 1
ATOM 2262 C C . TYR A 1 287 ? -17.757 8.498 18.369 1.00 92.62 287 TYR A C 1
ATOM 2264 O O . TYR A 1 287 ? -17.069 8.409 19.378 1.00 92.62 287 TYR A O 1
ATOM 2272 N N . THR A 1 288 ? -19.080 8.365 18.417 1.00 91.38 288 THR A N 1
ATOM 2273 C CA . THR A 1 288 ? -19.831 8.265 19.684 1.00 91.38 288 THR A CA 1
ATOM 2274 C C . THR A 1 288 ? -20.188 6.835 20.078 1.00 91.38 288 THR A C 1
ATOM 2276 O O . THR A 1 288 ? -20.580 6.586 21.216 1.00 91.38 288 THR A O 1
ATOM 2279 N N . GLN A 1 289 ? -20.039 5.865 19.172 1.00 92.75 289 GLN A N 1
ATOM 2280 C CA . GLN A 1 289 ? -20.236 4.447 19.477 1.00 92.75 289 GLN A CA 1
ATOM 2281 C C . GLN A 1 289 ? -18.983 3.643 19.133 1.00 92.75 289 GLN A C 1
ATOM 2283 O O . GLN A 1 289 ? -18.568 3.581 17.975 1.00 92.75 289 GLN A O 1
ATOM 2288 N N . TYR A 1 290 ? -18.405 2.993 20.141 1.00 92.31 290 TYR A N 1
ATOM 2289 C CA . TYR A 1 290 ? -17.218 2.156 20.013 1.00 92.31 290 TYR A CA 1
ATOM 2290 C C . TYR A 1 290 ? -17.613 0.681 20.013 1.00 92.31 290 TYR A C 1
ATOM 2292 O O . TYR A 1 290 ? -18.056 0.153 21.031 1.00 92.31 290 TYR A O 1
ATOM 2300 N N . TYR A 1 291 ? -17.387 -0.005 18.899 1.00 90.69 291 TYR A N 1
ATOM 2301 C CA . TYR A 1 291 ? -17.486 -1.454 18.796 1.00 90.69 291 TYR A CA 1
ATOM 2302 C C . TYR A 1 291 ? -16.078 -2.030 18.828 1.00 90.69 291 TYR A C 1
ATOM 2304 O O . TYR A 1 291 ? -15.239 -1.709 17.991 1.00 90.69 291 TYR A O 1
ATOM 2312 N N . GLY A 1 292 ? -15.797 -2.905 19.780 1.00 83.69 292 GLY A N 1
ATOM 2313 C CA . GLY A 1 292 ? -14.494 -3.546 19.836 1.00 83.69 292 GLY A CA 1
ATOM 2314 C C . GLY A 1 292 ? -14.506 -4.792 20.689 1.00 83.69 292 GLY A C 1
ATOM 2315 O O . GLY A 1 292 ? -15.495 -5.123 21.352 1.00 83.69 292 GLY A O 1
ATOM 2316 N N . ASP A 1 293 ? -13.382 -5.494 20.656 1.00 75.94 293 ASP A N 1
ATOM 2317 C CA . ASP A 1 293 ? -13.178 -6.636 21.526 1.00 75.94 293 ASP A CA 1
ATOM 2318 C C . ASP A 1 293 ? -13.224 -6.210 23.000 1.00 75.94 293 ASP A C 1
ATOM 2320 O O . ASP A 1 293 ? -12.998 -5.057 23.366 1.00 75.94 293 ASP A O 1
ATOM 2324 N N . GLY A 1 294 ? -13.547 -7.167 23.870 1.00 62.97 294 GLY A N 1
ATOM 2325 C CA . GLY A 1 294 ? -13.755 -6.936 25.304 1.00 62.97 294 GLY A CA 1
ATOM 2326 C C . GLY A 1 294 ? -12.522 -6.463 26.088 1.00 62.97 294 GLY A C 1
ATOM 2327 O O . GLY A 1 294 ? -12.598 -6.416 27.310 1.00 62.97 294 GLY A O 1
ATOM 2328 N N . ASP A 1 295 ? -11.413 -6.130 25.425 1.00 66.56 295 ASP A N 1
ATOM 2329 C CA . ASP A 1 295 ? -10.291 -5.425 26.041 1.00 66.56 295 ASP A CA 1
ATOM 2330 C C . ASP A 1 295 ? -10.767 -4.017 26.441 1.00 66.56 295 ASP A C 1
ATOM 2332 O O . ASP A 1 295 ? -11.340 -3.276 25.632 1.00 66.56 295 ASP A O 1
ATOM 2336 N N . SER A 1 296 ? -10.666 -3.680 27.726 1.00 67.00 296 SER A N 1
ATOM 2337 C CA . SER A 1 296 ? -11.148 -2.398 28.248 1.00 67.00 296 SER A CA 1
ATOM 2338 C C . SER A 1 296 ? -10.168 -1.269 27.956 1.00 67.00 296 SER A C 1
ATOM 2340 O O . SER A 1 296 ? -10.610 -0.158 27.695 1.00 67.00 296 SER A O 1
ATOM 2342 N N . THR A 1 297 ? -8.870 -1.568 27.839 1.00 81.50 297 THR A N 1
ATOM 2343 C CA . THR A 1 297 ? -7.804 -0.556 27.772 1.00 81.50 297 THR A CA 1
ATOM 2344 C C . THR A 1 297 ? -7.948 0.416 26.599 1.00 81.50 297 THR A C 1
ATOM 2346 O O . THR A 1 297 ? -7.736 1.616 26.752 1.00 81.50 297 THR A O 1
ATOM 2349 N N . ALA A 1 298 ? -8.347 -0.079 25.424 1.00 83.12 298 ALA A N 1
ATOM 2350 C CA . ALA A 1 298 ? -8.539 0.755 24.240 1.00 83.12 298 ALA A CA 1
ATOM 2351 C C . ALA A 1 298 ? -9.786 1.648 24.332 1.00 83.12 298 ALA A C 1
ATOM 2353 O O . ALA A 1 298 ? -9.761 2.763 23.819 1.00 83.12 298 ALA A O 1
ATOM 2354 N N . PHE A 1 299 ? -10.853 1.165 24.979 1.00 88.31 299 PHE A N 1
ATOM 2355 C CA . PHE A 1 299 ? -12.074 1.942 25.201 1.00 88.31 299 PHE A CA 1
ATOM 2356 C C . PHE A 1 299 ? -11.876 2.984 26.305 1.00 88.31 299 PHE A C 1
ATOM 2358 O O . PHE A 1 299 ? -12.255 4.137 26.128 1.00 88.31 299 PHE A O 1
ATOM 2365 N N . ASP A 1 300 ? -11.227 2.600 27.405 1.00 88.75 300 ASP A N 1
ATOM 2366 C CA . ASP A 1 300 ? -10.947 3.485 28.538 1.00 88.75 300 ASP A CA 1
ATOM 2367 C C . ASP A 1 300 ? -10.132 4.713 28.105 1.00 88.75 300 ASP A C 1
ATOM 2369 O O . ASP A 1 300 ? -10.288 5.790 28.669 1.00 88.75 300 ASP A O 1
ATOM 2373 N N . ALA A 1 301 ? -9.309 4.572 27.061 1.00 88.19 301 ALA A N 1
ATOM 2374 C CA . ALA A 1 301 ? -8.554 5.670 26.471 1.00 88.19 301 ALA A CA 1
ATOM 2375 C C . ALA A 1 301 ? -9.402 6.657 25.648 1.00 88.19 301 ALA A C 1
ATOM 2377 O O . ALA A 1 301 ? -8.928 7.756 25.395 1.00 88.19 301 ALA A O 1
ATOM 2378 N N . VAL A 1 302 ? -10.597 6.283 25.178 1.00 90.69 302 VAL A N 1
ATOM 2379 C CA . VAL A 1 302 ? -11.411 7.116 24.265 1.00 90.69 302 VAL A CA 1
ATOM 2380 C C . VAL A 1 302 ? -12.773 7.515 24.818 1.00 90.69 302 VAL A C 1
ATOM 2382 O O . VAL A 1 302 ? -13.421 8.367 24.222 1.0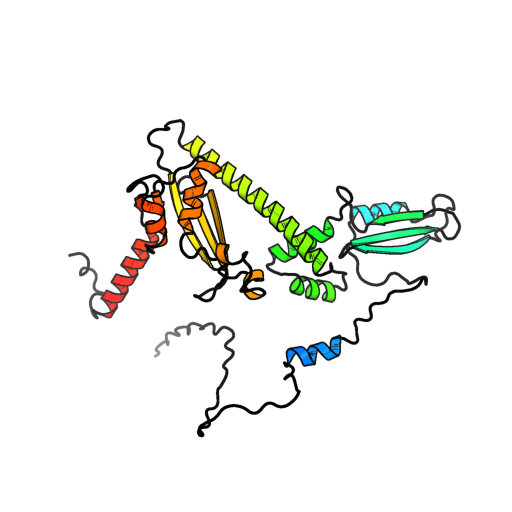0 90.69 302 VAL A O 1
ATOM 2385 N N . LYS A 1 303 ? -13.213 6.925 25.936 1.00 91.12 303 LYS A N 1
ATOM 2386 C CA . LYS A 1 303 ? -14.555 7.133 26.505 1.00 91.12 303 LYS A CA 1
ATOM 2387 C C . LYS A 1 303 ? -14.931 8.609 26.718 1.00 91.12 303 LYS A C 1
ATOM 2389 O O . LYS A 1 303 ? -16.083 8.969 26.489 1.00 91.12 303 LYS A O 1
ATOM 2394 N N . ASP A 1 304 ? -13.943 9.433 27.073 1.00 91.00 304 ASP A N 1
ATOM 2395 C CA . ASP A 1 304 ? -14.121 10.843 27.435 1.00 91.00 304 ASP A CA 1
ATOM 2396 C C . ASP A 1 304 ? -13.485 11.813 26.419 1.00 91.00 304 ASP A C 1
ATOM 2398 O O . ASP A 1 304 ? -13.286 12.990 26.712 1.00 91.00 304 ASP A O 1
ATOM 2402 N N . ILE A 1 305 ? -13.107 11.338 25.224 1.00 90.25 305 ILE A N 1
ATOM 2403 C CA . ILE A 1 305 ? -12.249 12.118 24.314 1.00 90.25 305 ILE A CA 1
ATOM 2404 C C . ILE A 1 305 ? -12.926 13.369 23.736 1.00 90.25 305 ILE A C 1
ATOM 2406 O O . ILE A 1 305 ? -12.242 14.342 23.434 1.00 90.25 305 ILE A O 1
ATOM 2410 N N . TYR A 1 306 ? -14.254 13.364 23.615 1.00 89.25 306 TYR A N 1
ATOM 2411 C CA . TYR A 1 306 ? -15.036 14.521 23.164 1.00 89.25 306 TYR A CA 1
ATOM 2412 C C . TYR A 1 306 ? -15.758 15.226 24.328 1.00 89.25 306 TYR A C 1
ATOM 2414 O O . TYR A 1 306 ? -16.644 16.045 24.098 1.00 89.25 306 TYR A O 1
ATOM 2422 N N . GLY A 1 307 ? -15.417 14.886 25.577 1.00 87.88 307 GLY A N 1
ATOM 2423 C CA . GLY A 1 307 ? -16.142 15.267 26.792 1.00 87.88 307 GLY A CA 1
ATOM 2424 C C . GLY A 1 307 ? -16.576 14.046 27.605 1.00 87.88 307 GLY A C 1
ATOM 2425 O O . GLY A 1 307 ? -16.500 12.913 27.124 1.00 87.88 307 GLY A O 1
ATOM 2426 N N . GLU A 1 308 ? -17.043 14.269 28.832 1.00 88.75 308 GLU A N 1
ATOM 2427 C CA . GLU A 1 308 ? -17.385 13.203 29.783 1.00 88.75 308 GLU A CA 1
ATOM 2428 C C . GLU A 1 308 ? -18.441 12.227 29.227 1.00 88.75 308 GLU A C 1
ATOM 2430 O O . GLU A 1 308 ? -19.523 12.632 28.803 1.00 88.75 308 GLU A O 1
ATOM 2435 N N . ASN A 1 309 ? -18.118 10.927 29.232 1.00 83.06 309 ASN A N 1
ATOM 2436 C CA . ASN A 1 309 ? -18.964 9.816 28.779 1.00 83.06 309 ASN A CA 1
ATOM 2437 C C . ASN A 1 309 ? -19.545 9.977 27.360 1.00 83.06 309 ASN A C 1
ATOM 2439 O O . ASN A 1 309 ? -20.619 9.456 27.045 1.00 83.06 309 ASN A O 1
ATOM 2443 N N . THR A 1 310 ? -18.829 10.672 26.478 1.00 88.31 310 THR A N 1
ATOM 2444 C CA . THR A 1 310 ? -19.281 10.944 25.105 1.00 88.31 310 THR A CA 1
ATOM 2445 C C . THR A 1 310 ? -19.259 9.718 24.195 1.00 88.31 310 THR A C 1
ATOM 2447 O O . THR A 1 310 ? -20.031 9.650 23.233 1.00 88.31 310 THR A O 1
ATOM 2450 N N . VAL A 1 311 ? -18.417 8.723 24.491 1.00 91.25 311 VAL A N 1
ATOM 2451 C CA . VAL A 1 311 ? -18.309 7.496 23.693 1.00 91.25 311 VAL A CA 1
ATOM 2452 C C . VAL A 1 311 ? -18.914 6.308 24.435 1.00 91.25 311 VAL A C 1
ATOM 2454 O O . VAL A 1 311 ? -18.444 5.886 25.489 1.00 91.25 311 VAL A O 1
ATOM 2457 N N . THR A 1 312 ? -19.936 5.696 23.838 1.00 91.94 312 THR A N 1
ATOM 2458 C CA . THR A 1 312 ? -20.591 4.496 24.372 1.00 91.94 312 THR A CA 1
ATOM 2459 C C . THR A 1 312 ? -19.916 3.228 23.849 1.00 91.94 312 THR A C 1
ATOM 2461 O O . THR A 1 312 ? -19.835 3.018 22.635 1.00 91.94 312 THR A O 1
ATOM 2464 N N . LYS A 1 313 ? -19.468 2.340 24.748 1.00 90.38 313 LYS A N 1
ATOM 2465 C CA . LYS A 1 313 ? -18.981 1.003 24.370 1.00 90.38 313 LYS A CA 1
ATOM 2466 C C . LYS A 1 313 ? -20.151 0.097 24.006 1.00 90.38 313 LYS A C 1
ATOM 2468 O O . LYS A 1 313 ? -21.056 -0.108 24.808 1.00 90.38 313 LYS A O 1
ATOM 2473 N N . LEU A 1 314 ? -20.077 -0.513 22.833 1.00 88.62 314 LEU A N 1
ATOM 2474 C CA . LEU A 1 314 ? -20.998 -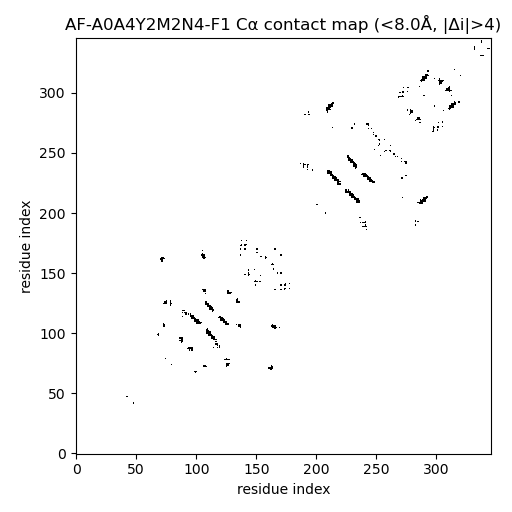1.538 22.368 1.00 88.62 314 LEU A CA 1
ATOM 2475 C C . LEU A 1 314 ? -20.238 -2.847 22.156 1.00 88.62 314 LEU A C 1
ATOM 2477 O O . LEU A 1 314 ? -19.089 -2.876 21.708 1.00 88.62 314 LEU A O 1
ATOM 2481 N N . GLU A 1 315 ? -20.870 -3.957 22.521 1.00 81.25 315 GLU A N 1
ATOM 2482 C CA . GLU A 1 315 ? -20.249 -5.272 22.416 1.00 81.25 315 GLU A CA 1
ATOM 2483 C C . GLU A 1 315 ? -20.595 -5.952 21.091 1.00 81.25 315 GLU A C 1
ATOM 2485 O O . GLU A 1 315 ? -21.743 -5.986 20.649 1.00 81.25 315 GLU A O 1
ATOM 2490 N N . CYS A 1 316 ? -19.595 -6.584 20.477 1.00 77.69 316 CYS A N 1
ATOM 2491 C CA . CYS A 1 316 ? -19.819 -7.437 19.318 1.00 77.69 316 CYS A CA 1
ATOM 2492 C C . CYS A 1 316 ? -20.620 -8.691 19.713 1.00 77.69 316 CYS A C 1
ATOM 2494 O O . CYS A 1 316 ? -20.201 -9.459 20.588 1.00 77.69 316 CYS A O 1
ATOM 2496 N N . ILE A 1 317 ? -21.724 -8.965 19.004 1.00 81.75 317 ILE A N 1
ATOM 2497 C CA . ILE A 1 317 ? -22.554 -10.173 19.189 1.00 81.75 317 ILE A CA 1
ATOM 2498 C C . ILE A 1 317 ? -21.696 -11.441 19.107 1.00 81.75 317 ILE A C 1
ATOM 2500 O O . ILE A 1 317 ? -21.840 -12.350 19.924 1.00 81.75 317 ILE A O 1
ATOM 2504 N N . GLY A 1 318 ? -20.741 -11.495 18.173 1.00 81.75 318 GLY A N 1
ATOM 2505 C CA . GLY A 1 318 ? -19.817 -12.622 18.050 1.00 81.75 318 GLY A CA 1
ATOM 2506 C C . GLY A 1 318 ? -18.957 -12.822 19.303 1.00 81.75 318 GLY A C 1
ATOM 2507 O O . GLY A 1 318 ? -18.690 -13.956 19.704 1.00 81.75 318 GLY A O 1
ATOM 2508 N N . GLN A 1 319 ? -18.562 -11.740 19.976 1.00 78.31 319 GLN A N 1
ATOM 2509 C CA . GLN A 1 319 ? -17.808 -11.815 21.225 1.00 78.31 319 GLN A CA 1
ATOM 2510 C C . GLN A 1 319 ? -18.690 -12.264 22.397 1.00 78.31 319 GLN A C 1
ATOM 2512 O O . GLN A 1 319 ? -18.261 -13.086 23.215 1.00 78.31 319 GLN A O 1
ATOM 2517 N N . VAL A 1 320 ? -19.945 -11.809 22.449 1.00 83.81 320 VAL A N 1
ATOM 2518 C CA . VAL A 1 320 ? -20.958 -12.328 23.383 1.00 83.81 320 VAL A CA 1
ATOM 2519 C C . VAL A 1 320 ? -21.135 -13.836 23.176 1.00 83.81 320 VAL A C 1
ATOM 2521 O O . VAL A 1 320 ? -20.942 -14.607 24.117 1.00 83.81 320 VAL A O 1
ATOM 2524 N N . GLN A 1 321 ? -21.363 -14.285 21.939 1.00 87.19 321 GLN A N 1
ATOM 2525 C CA . GLN A 1 321 ? -21.499 -15.702 21.588 1.00 87.19 321 GLN A CA 1
ATOM 2526 C C . GLN A 1 321 ? -20.261 -16.526 21.973 1.00 87.19 321 GLN A C 1
ATOM 2528 O O . GLN A 1 321 ? -20.391 -17.605 22.557 1.00 87.19 321 GLN A O 1
ATOM 2533 N N . LYS A 1 322 ? -19.042 -16.033 21.707 1.00 86.12 322 LYS A N 1
ATOM 2534 C CA . LYS A 1 322 ? -17.790 -16.712 22.097 1.00 86.12 322 LYS A CA 1
ATOM 2535 C C . LYS A 1 322 ? -17.668 -16.866 23.613 1.00 86.12 322 LYS A C 1
ATOM 2537 O O . LYS A 1 322 ? -17.273 -17.944 24.079 1.00 86.12 322 LYS A O 1
ATOM 2542 N N . ARG A 1 323 ? -18.001 -15.824 24.385 1.00 86.12 323 ARG A N 1
ATOM 2543 C CA . ARG A 1 323 ? -17.980 -15.860 25.857 1.00 86.12 323 ARG A CA 1
ATOM 2544 C C . ARG A 1 323 ? -19.030 -16.823 26.399 1.00 86.12 323 ARG A C 1
ATOM 2546 O O . ARG A 1 323 ? -18.669 -17.719 27.164 1.00 86.12 323 ARG A O 1
ATOM 2553 N N . VAL A 1 324 ? -20.282 -16.703 25.953 1.00 90.00 324 VAL A N 1
ATOM 2554 C CA . VAL A 1 324 ? -21.390 -17.590 26.347 1.00 90.00 324 VAL A CA 1
ATOM 2555 C C . VAL A 1 324 ? -21.061 -19.039 25.997 1.00 90.00 324 VAL A C 1
ATOM 2557 O O . VAL A 1 324 ? -21.045 -19.899 26.874 1.00 90.00 324 VAL A O 1
ATOM 2560 N N . GLY A 1 325 ? -20.662 -19.317 24.754 1.00 91.50 325 GLY A N 1
ATOM 2561 C CA . GLY A 1 325 ? -20.280 -20.659 24.319 1.00 91.50 325 GLY A CA 1
ATOM 2562 C C . GLY A 1 325 ? -19.097 -21.232 25.106 1.00 91.50 325 GLY A C 1
ATOM 2563 O O . GLY A 1 325 ? -19.061 -22.428 25.397 1.00 91.50 325 GLY A O 1
ATOM 2564 N N . SER A 1 326 ? -18.127 -20.399 25.495 1.00 89.69 326 SER A N 1
ATOM 2565 C CA . SER A 1 326 ? -17.006 -20.838 26.336 1.00 89.69 326 SER A CA 1
ATOM 2566 C C . SER A 1 326 ? -17.446 -21.161 27.762 1.00 89.69 326 SER A C 1
ATOM 2568 O O . SER A 1 326 ? -17.007 -22.177 28.301 1.00 89.69 326 SER A O 1
ATOM 2570 N N . ARG A 1 327 ? -18.338 -20.354 28.351 1.00 91.06 327 ARG A N 1
ATOM 2571 C CA . ARG A 1 327 ? -18.945 -20.622 29.665 1.00 91.06 327 ARG A CA 1
ATOM 2572 C C . ARG A 1 327 ? -19.772 -21.908 29.644 1.00 91.06 327 ARG A C 1
ATOM 2574 O O . ARG A 1 327 ? -19.547 -22.765 30.491 1.00 91.06 327 ARG A O 1
ATOM 2581 N N . LEU A 1 328 ? -20.609 -22.116 28.626 1.00 90.69 328 LEU A N 1
ATOM 2582 C CA . LEU A 1 328 ? -21.399 -23.344 28.458 1.00 90.69 328 LEU A CA 1
ATOM 2583 C C . LEU A 1 328 ? -20.517 -24.593 28.311 1.00 90.69 328 LEU A C 1
ATOM 2585 O O . LEU A 1 328 ? -20.763 -25.614 28.950 1.00 90.69 328 LEU A O 1
ATOM 2589 N N . ARG A 1 329 ? -19.435 -24.520 27.524 1.00 88.88 329 ARG A N 1
ATOM 2590 C CA . ARG A 1 329 ? -18.472 -25.632 27.407 1.00 88.88 329 ARG A CA 1
ATOM 2591 C C . ARG A 1 329 ? -17.747 -25.923 28.721 1.00 88.88 329 ARG A C 1
ATOM 2593 O O . ARG A 1 329 ? -17.480 -27.090 29.000 1.00 88.88 329 ARG A O 1
ATOM 2600 N N . LYS A 1 330 ? -17.413 -24.895 29.512 1.00 89.88 330 LYS A N 1
ATOM 2601 C CA . LYS A 1 330 ? -16.849 -25.070 30.862 1.00 89.88 330 LYS A CA 1
ATOM 2602 C C . LYS A 1 330 ? -17.874 -25.726 31.792 1.00 89.88 330 LYS A C 1
ATOM 2604 O O . LYS A 1 330 ? -17.541 -26.722 32.424 1.00 89.88 330 LYS A O 1
ATOM 2609 N N . LEU A 1 331 ? -19.120 -25.252 31.788 1.00 88.56 331 LEU A N 1
ATOM 2610 C CA . LEU A 1 331 ? -20.211 -25.806 32.591 1.00 88.56 331 LEU A CA 1
ATOM 2611 C C . LEU A 1 331 ? -20.450 -27.290 32.284 1.00 88.56 331 LEU A C 1
ATOM 2613 O O . LEU A 1 331 ? -20.482 -28.095 33.206 1.00 88.56 331 LEU A O 1
ATOM 2617 N N . LYS A 1 332 ? -20.517 -27.673 31.002 1.00 85.12 332 LYS A N 1
ATOM 2618 C CA . LYS A 1 332 ? -20.664 -29.077 30.574 1.00 85.12 332 LYS A CA 1
ATOM 2619 C C . LYS A 1 332 ? -19.515 -29.977 31.045 1.00 85.12 332 LYS A C 1
ATOM 2621 O O . LYS A 1 332 ? -19.714 -31.166 31.266 1.00 85.12 332 LYS A O 1
ATOM 2626 N N . LYS A 1 333 ? -18.294 -29.442 31.153 1.00 84.12 333 LYS A N 1
ATOM 2627 C CA . LYS A 1 333 ? -17.142 -30.199 31.667 1.00 84.12 333 LYS A CA 1
ATOM 2628 C C . LYS A 1 333 ? -17.211 -30.394 33.181 1.00 84.12 333 LYS A C 1
ATOM 2630 O O . LYS A 1 333 ? -16.820 -31.456 33.649 1.00 84.12 333 LYS A O 1
ATOM 2635 N N . ILE A 1 334 ? -17.677 -29.377 33.909 1.00 84.88 334 ILE A N 1
ATOM 2636 C CA . ILE A 1 334 ? -17.796 -29.395 35.374 1.00 84.88 334 ILE A CA 1
ATOM 2637 C C . ILE A 1 334 ? -18.980 -30.274 35.798 1.00 84.88 334 ILE A C 1
ATOM 2639 O O . ILE A 1 334 ? -18.823 -31.163 36.627 1.00 84.88 334 ILE A O 1
ATOM 2643 N N . LYS A 1 335 ? -20.150 -30.088 35.180 1.00 79.38 335 LYS A N 1
ATOM 2644 C CA . LYS A 1 335 ? -21.344 -30.905 35.413 1.00 79.38 335 LYS A CA 1
ATOM 2645 C C . LYS A 1 335 ? -21.409 -32.050 34.396 1.00 79.38 335 LYS A C 1
ATOM 2647 O O . LYS A 1 335 ? -22.060 -31.936 33.357 1.00 79.38 335 LYS A O 1
ATOM 2652 N N . LYS A 1 336 ? -20.728 -33.168 34.677 1.00 63.53 336 LYS A N 1
ATOM 2653 C CA . LYS A 1 336 ? -20.890 -34.411 33.898 1.00 63.53 336 LYS A CA 1
ATOM 2654 C C . LYS A 1 336 ? -22.330 -34.921 34.072 1.00 63.53 336 LYS A C 1
ATOM 2656 O O . LYS A 1 336 ? -22.655 -35.458 35.118 1.00 63.53 336 LYS A O 1
ATOM 2661 N N . GLY A 1 337 ? -23.186 -34.731 33.064 1.00 64.25 337 GLY A N 1
ATOM 2662 C CA . GLY A 1 337 ? -24.574 -35.227 33.068 1.00 64.25 337 GLY A CA 1
ATOM 2663 C C . GLY A 1 337 ? -25.622 -34.268 32.491 1.00 64.25 337 GLY A C 1
ATOM 2664 O O . GLY A 1 337 ? -26.642 -34.727 31.991 1.00 64.25 337 GLY A O 1
ATOM 2665 N N . THR A 1 338 ? -25.336 -32.963 32.417 1.00 56.81 338 THR A N 1
ATOM 2666 C CA . THR A 1 338 ? -26.277 -31.903 31.967 1.00 56.81 338 THR A CA 1
ATOM 2667 C C . THR A 1 338 ? -26.493 -31.840 30.447 1.00 56.81 338 THR A C 1
ATOM 2669 O O . THR A 1 338 ? -26.795 -30.799 29.868 1.00 56.81 338 THR A O 1
ATOM 2672 N N . GLY A 1 339 ? -26.290 -32.961 29.753 1.00 53.38 339 GLY A N 1
ATOM 2673 C CA . GLY A 1 339 ? -26.492 -33.086 28.308 1.00 53.38 339 GLY A CA 1
ATOM 2674 C C . GLY A 1 339 ? -27.913 -33.479 27.903 1.00 53.38 339 GLY A C 1
ATOM 2675 O O . GLY A 1 339 ? -28.160 -33.631 26.708 1.00 53.38 339 GLY A O 1
ATOM 2676 N N . ARG A 1 340 ? -28.829 -33.682 28.859 1.00 52.41 340 ARG A N 1
ATOM 2677 C CA . ARG A 1 340 ? -30.230 -34.008 28.570 1.00 52.41 340 ARG A CA 1
ATOM 2678 C C . ARG A 1 340 ? -30.981 -32.724 28.196 1.00 52.41 340 ARG A C 1
ATOM 2680 O O . ARG A 1 340 ? -30.850 -31.704 28.869 1.00 52.41 340 ARG A O 1
ATOM 2687 N N . LYS A 1 341 ? -31.724 -32.757 27.081 1.00 45.03 341 LYS A N 1
ATOM 2688 C CA . LYS A 1 341 ? -32.601 -31.657 26.634 1.00 45.03 341 LYS A CA 1
ATOM 2689 C C . LYS A 1 341 ? -33.501 -31.236 27.809 1.00 45.03 341 LYS A C 1
ATOM 2691 O O . LYS A 1 341 ? -34.303 -32.049 28.246 1.00 45.03 341 LYS A O 1
ATOM 2696 N N . GLY A 1 342 ? -33.370 -29.996 28.294 1.00 53.47 342 GLY A N 1
ATOM 2697 C CA . GLY A 1 342 ? -34.324 -29.389 29.238 1.00 53.47 342 GLY A CA 1
ATOM 2698 C C . GLY A 1 342 ? -33.746 -28.726 30.495 1.00 53.47 342 GLY A C 1
ATOM 2699 O O . GLY A 1 342 ? -34.421 -27.888 31.073 1.00 53.47 342 GLY A O 1
ATOM 2700 N N . GLU A 1 343 ? -32.508 -29.015 30.908 1.00 52.47 343 GLU A N 1
ATOM 2701 C CA . GLU A 1 343 ? -31.999 -28.536 32.216 1.00 52.47 343 GLU A CA 1
ATOM 2702 C C . GLU A 1 343 ? -31.357 -27.134 32.212 1.00 52.47 343 GLU A C 1
ATOM 2704 O O . GLU A 1 343 ? -30.989 -26.631 33.268 1.00 52.47 343 GLU A O 1
ATOM 2709 N N . ILE A 1 344 ? -31.187 -26.492 31.050 1.00 47.78 344 ILE A N 1
ATOM 2710 C CA . ILE A 1 344 ? -30.485 -25.191 30.936 1.00 47.78 344 ILE A CA 1
ATOM 2711 C C . ILE A 1 344 ? -31.466 -24.006 30.772 1.00 47.78 344 ILE A C 1
ATOM 2713 O O . ILE A 1 344 ? -31.039 -22.858 30.796 1.00 47.78 344 ILE A O 1
ATOM 2717 N N . ASN A 1 345 ? -32.776 -24.268 30.671 1.00 37.22 345 ASN A N 1
ATOM 2718 C CA . ASN A 1 345 ? -33.823 -23.245 30.510 1.00 37.22 345 ASN A CA 1
ATOM 2719 C C . ASN A 1 345 ? -34.762 -23.153 31.733 1.00 37.22 345 ASN A C 1
ATOM 2721 O O . ASN A 1 345 ? -35.976 -23.062 31.560 1.00 37.22 345 ASN A O 1
ATOM 2725 N N . ARG A 1 346 ? -34.229 -23.217 32.956 1.00 35.59 346 ARG A N 1
ATOM 2726 C CA . ARG A 1 346 ? -34.979 -22.846 34.164 1.00 35.59 346 ARG A CA 1
ATOM 2727 C C . ARG A 1 346 ? -34.232 -21.787 34.943 1.00 35.59 346 ARG A C 1
ATOM 2729 O O . ARG A 1 346 ? -32.994 -21.940 35.065 1.00 35.59 346 ARG A O 1
#

Sequence (346 aa):
MGHAPNYRSKKRKFAGNRYSNVRVKNDSQTVPDNVVDDENPKVTASSSKLEGYKNNFSNETSSETNSEIFGNRIINVKTLISVFAILCCPEGFSNNLLRNEDSRFGSSSNFCIKCKNCNFMKGFSSTVKVNNRNQLNTLVVYTLRLIGKGYNGGRKLFCRLDLPLLSKNTFRRQEMKVKQAASEAAIESMKASANNIMLLKGVQKDTTRYGVSMDGTWLKRGYSSFNGCVSCISVDNGKVLDIEIMSNFCRMCNNMPNSKYCSKHVYQNQKAYRIFERSEVTRNLQYTQYYGDGDSTAFDAVKDIYGENTVTKLECIGQVQKRVGSRLRKLKKIKKGTGRKGEINR